Protein AF-A0A8J2HDV6-F1 (afdb_monomer_lite)

Sequence (299 aa):
MADSLVNLDMDACFSAFDRDADGFLSIEEFELICRALFRNDRGKIYGVEDYQLREIFDIFDTKKDGVIDRDEFEVCWNRWIKICTRPRSAFLIVDVQNDFITGSLNIKHCAAQQDGSEVIEPINLYDTVTFKGPLGLKQRLWPRHCVQDSWGAELHKDLKIVDKAIKIYKGTNPEVDSYSVFWDNKKLTTTTLSSQLQDKGATDIYICGLAYDVCVGATAVDALTSGYRTILIDDCSRGVDLVDIEKTKSMVIASNGVIVNSSQVKAMVEGRDRRPELGYKLALEIKQFFKETINDKEK

Structure (mmCIF, N/CA/C/O backbone):
data_AF-A0A8J2HDV6-F1
#
_entry.id   AF-A0A8J2HDV6-F1
#
loop_
_atom_site.group_PDB
_atom_site.id
_atom_site.type_symbol
_atom_site.label_atom_id
_atom_site.label_alt_id
_atom_site.label_comp_id
_atom_site.label_asym_id
_atom_site.label_entity_id
_atom_site.label_seq_id
_atom_site.pdbx_PDB_ins_code
_atom_site.Cartn_x
_atom_site.Cartn_y
_atom_site.Cartn_z
_atom_site.occupancy
_atom_site.B_iso_or_equiv
_atom_site.auth_seq_id
_atom_site.auth_comp_id
_atom_site.auth_asym_id
_atom_site.auth_atom_id
_atom_site.pdbx_PDB_model_num
ATOM 1 N N . MET A 1 1 ? -6.553 -15.086 20.963 1.00 47.28 1 MET A N 1
ATOM 2 C CA . MET A 1 1 ? -6.395 -13.616 21.046 1.00 47.28 1 MET A CA 1
ATOM 3 C C . MET A 1 1 ? -6.070 -13.024 19.685 1.00 47.28 1 MET A C 1
ATOM 5 O O . MET A 1 1 ? -6.959 -12.400 19.141 1.00 47.28 1 MET A O 1
ATOM 9 N N . ALA A 1 2 ? -4.882 -13.225 19.097 1.00 37.53 2 ALA A N 1
ATOM 10 C CA . ALA A 1 2 ? -4.566 -12.623 17.789 1.00 37.53 2 ALA A CA 1
ATOM 11 C C . ALA A 1 2 ? -5.587 -12.983 16.684 1.00 37.53 2 ALA A C 1
ATOM 13 O O . ALA A 1 2 ? -6.010 -12.105 15.938 1.00 37.53 2 ALA A O 1
ATOM 14 N N . ASP A 1 3 ? -6.058 -14.234 16.655 1.00 47.59 3 ASP A N 1
ATOM 15 C CA . ASP A 1 3 ? -7.016 -14.733 15.656 1.00 47.59 3 ASP A CA 1
ATOM 16 C C . ASP A 1 3 ? -8.472 -14.263 15.847 1.00 47.59 3 ASP A C 1
ATOM 18 O O . ASP A 1 3 ? -9.325 -14.604 15.025 1.00 47.59 3 ASP A O 1
ATOM 22 N N . SER A 1 4 ? -8.804 -13.513 16.912 1.00 56.81 4 SER A N 1
ATOM 23 C CA . SER A 1 4 ? -10.198 -13.101 17.150 1.00 56.81 4 SER A CA 1
ATOM 24 C C . SER A 1 4 ? -10.644 -12.033 16.152 1.00 56.81 4 SER A C 1
ATOM 26 O O . SER A 1 4 ? -11.584 -12.267 15.403 1.00 56.81 4 SER A O 1
ATOM 28 N N . LEU A 1 5 ? -9.937 -10.900 16.063 1.00 60.31 5 LEU A N 1
ATOM 29 C CA . LEU A 1 5 ? -10.325 -9.758 15.216 1.00 60.31 5 LEU A CA 1
ATOM 30 C C . LEU A 1 5 ? -10.517 -10.098 13.730 1.00 60.31 5 LEU A C 1
ATOM 32 O O . LEU A 1 5 ? -11.301 -9.442 13.053 1.00 60.31 5 LEU A O 1
ATOM 36 N N . VAL A 1 6 ? -9.829 -11.118 13.211 1.00 60.12 6 VAL A N 1
ATOM 37 C CA . VAL A 1 6 ? -9.982 -11.547 11.810 1.00 60.12 6 VAL A CA 1
ATOM 38 C C . VAL A 1 6 ? -11.328 -12.248 11.572 1.00 60.12 6 VAL A C 1
ATOM 40 O O . VAL A 1 6 ? -11.845 -12.193 10.456 1.00 60.12 6 VAL A O 1
ATOM 43 N N . ASN A 1 7 ? -11.923 -12.847 12.609 1.00 66.38 7 ASN A N 1
ATOM 44 C CA . ASN A 1 7 ? -13.137 -13.669 12.543 1.00 66.38 7 ASN A CA 1
ATOM 45 C C . ASN A 1 7 ? -14.358 -13.059 13.256 1.00 66.38 7 ASN A C 1
ATOM 47 O O . ASN A 1 7 ? -15.467 -13.544 13.054 1.00 66.38 7 ASN A O 1
ATOM 51 N N . LEU A 1 8 ? -14.175 -12.013 14.066 1.00 73.75 8 LEU A N 1
ATOM 52 C CA . LEU A 1 8 ? -15.273 -11.285 14.705 1.00 73.75 8 LEU A CA 1
ATOM 53 C C . LEU A 1 8 ? -16.113 -10.499 13.678 1.00 73.75 8 LEU A C 1
ATOM 55 O O . LEU A 1 8 ? -15.629 -10.072 12.619 1.00 73.75 8 LEU A O 1
ATOM 59 N N . ASP A 1 9 ? -17.385 -10.313 14.022 1.00 86.88 9 ASP A N 1
ATOM 60 C CA . ASP A 1 9 ? -18.264 -9.285 13.465 1.00 86.88 9 ASP A CA 1
ATOM 61 C C . ASP A 1 9 ? -18.136 -7.967 14.261 1.00 86.88 9 ASP A C 1
ATOM 63 O O . ASP A 1 9 ? -17.238 -7.813 15.090 1.00 86.88 9 ASP A O 1
ATOM 67 N N . MET A 1 10 ? -18.991 -6.986 13.955 1.00 92.31 10 MET A N 1
ATOM 68 C CA . MET A 1 10 ? -18.929 -5.654 14.559 1.00 92.31 10 MET A CA 1
ATOM 69 C C . MET A 1 10 ? -19.263 -5.677 16.051 1.00 92.31 10 MET A C 1
ATOM 71 O O . MET A 1 10 ? -18.485 -5.172 16.855 1.00 92.31 10 MET A O 1
ATOM 75 N N . ASP A 1 11 ? -20.395 -6.272 16.423 1.00 90.06 11 ASP A N 1
ATOM 76 C CA . ASP A 1 11 ? -20.903 -6.256 17.795 1.00 90.06 11 ASP A CA 1
ATOM 77 C C . ASP A 1 11 ? -20.049 -7.121 18.719 1.00 90.06 11 ASP A C 1
ATOM 79 O O . ASP A 1 11 ? -19.724 -6.709 19.833 1.00 90.06 11 ASP A O 1
ATOM 83 N N . ALA A 1 12 ? -19.610 -8.284 18.231 1.00 90.12 12 ALA A N 1
ATOM 84 C CA . ALA A 1 12 ? -18.681 -9.146 18.946 1.00 90.12 12 ALA A CA 1
ATOM 85 C C . ALA A 1 12 ? -17.263 -8.546 19.028 1.00 90.12 12 ALA A C 1
ATOM 87 O O . ALA A 1 12 ? -16.490 -8.938 19.902 1.00 90.12 12 ALA A O 1
ATOM 88 N N . CYS A 1 13 ? -16.904 -7.596 18.153 1.00 91.88 13 CYS A N 1
ATOM 89 C CA . CYS A 1 13 ? -15.713 -6.772 18.339 1.00 91.88 13 CYS A CA 1
ATOM 90 C C . CYS A 1 13 ? -15.949 -5.688 19.395 1.00 91.88 13 CYS A C 1
ATOM 92 O O . CYS A 1 13 ? -15.170 -5.619 20.340 1.00 91.88 13 CYS A O 1
ATOM 94 N N . PHE A 1 14 ? -17.010 -4.881 19.272 1.00 93.69 14 PHE A N 1
ATOM 95 C CA . PHE A 1 14 ? -17.331 -3.802 20.213 1.00 93.69 14 PHE A CA 1
ATOM 96 C C . PHE A 1 14 ? -17.347 -4.326 21.653 1.00 93.69 14 PHE A C 1
ATOM 98 O O . PHE A 1 14 ? -16.493 -3.962 22.456 1.00 93.69 14 PHE A O 1
ATOM 105 N N . SER A 1 15 ? -18.209 -5.305 21.942 1.00 92.88 15 SER A N 1
ATOM 106 C CA . SER A 1 15 ? -18.368 -5.903 23.277 1.00 92.88 15 SER A CA 1
ATOM 107 C C . SER A 1 15 ? -17.244 -6.875 23.683 1.00 92.88 15 SER A C 1
ATOM 109 O O . SER A 1 15 ? -17.374 -7.600 24.668 1.00 92.88 15 SER A O 1
ATOM 111 N N . ALA A 1 16 ? -16.132 -6.909 22.940 1.00 92.88 16 ALA A N 1
ATOM 112 C CA . ALA A 1 16 ? -14.873 -7.516 23.376 1.00 92.88 16 ALA A CA 1
ATOM 113 C C . ALA A 1 16 ? -13.806 -6.473 23.763 1.00 92.88 16 ALA A C 1
ATOM 115 O O . ALA A 1 16 ? -12.741 -6.859 24.264 1.00 92.88 16 ALA A O 1
ATOM 116 N N . PHE A 1 17 ? -14.060 -5.183 23.536 1.00 94.38 17 PHE A N 1
ATOM 117 C CA . PHE A 1 17 ? -13.155 -4.080 23.868 1.00 94.38 17 PHE A CA 1
ATOM 118 C C . PHE A 1 17 ? -13.786 -3.013 24.760 1.00 94.38 17 PHE A C 1
ATOM 120 O O . PHE A 1 17 ? -13.038 -2.446 25.539 1.00 94.38 17 PHE A O 1
ATOM 127 N N . ASP A 1 18 ? -15.106 -2.858 24.731 1.00 95.56 18 ASP A N 1
ATOM 128 C CA . ASP A 1 18 ? -15.939 -2.357 25.831 1.00 95.56 18 ASP A CA 1
ATOM 129 C C . ASP A 1 18 ? -15.727 -3.286 27.054 1.00 95.56 18 ASP A C 1
ATOM 131 O O . ASP A 1 18 ? -15.938 -4.506 26.973 1.00 95.56 18 ASP A O 1
ATOM 135 N N . ARG A 1 19 ? -15.135 -2.747 28.131 1.00 94.62 19 ARG A N 1
ATOM 136 C CA . ARG A 1 19 ? -14.581 -3.487 29.284 1.00 94.62 19 ARG A CA 1
ATOM 137 C C . ARG A 1 19 ? -15.392 -3.336 30.554 1.00 94.62 19 ARG A C 1
ATOM 139 O O . ARG A 1 19 ? -15.398 -4.285 31.343 1.00 94.62 19 ARG A O 1
ATOM 146 N N . ASP A 1 20 ? -16.003 -2.179 30.774 1.00 95.19 20 ASP A N 1
ATOM 147 C CA . ASP A 1 20 ? -16.872 -1.927 31.925 1.00 95.19 20 ASP A CA 1
ATOM 148 C C . ASP A 1 20 ? -18.373 -2.045 31.596 1.00 95.19 20 ASP A C 1
ATOM 150 O O . ASP A 1 20 ? -19.182 -2.107 32.527 1.00 95.19 20 ASP A O 1
ATOM 154 N N . ALA A 1 21 ? -18.720 -2.250 30.316 1.00 95.19 21 ALA A N 1
ATOM 155 C CA . ALA A 1 21 ? -20.077 -2.432 29.805 1.00 95.19 21 ALA A CA 1
ATOM 156 C C . ALA A 1 21 ? -20.955 -1.169 29.878 1.00 95.19 21 ALA A C 1
ATOM 158 O O . ALA A 1 21 ? -22.180 -1.290 29.997 1.00 95.19 21 ALA A O 1
ATOM 159 N N . ASP A 1 22 ? -20.362 0.031 29.792 1.00 96.38 22 ASP A N 1
ATOM 160 C CA . ASP A 1 22 ? -21.115 1.293 29.727 1.00 96.38 22 ASP A CA 1
ATOM 161 C C . ASP A 1 22 ? -21.824 1.526 28.371 1.00 96.38 22 ASP A C 1
ATOM 163 O O . ASP A 1 22 ? -22.835 2.233 28.312 1.00 96.38 22 ASP A O 1
ATOM 167 N N . GLY A 1 23 ? -21.369 0.848 27.309 1.00 95.31 23 GLY A N 1
ATOM 168 C CA . GLY A 1 23 ? -21.936 0.901 25.959 1.00 95.31 23 GLY A CA 1
ATOM 169 C C . GLY A 1 23 ? -21.197 1.812 24.972 1.00 95.31 23 GLY A C 1
ATOM 170 O O . GLY A 1 23 ? -21.668 1.955 23.839 1.00 95.31 23 GLY A O 1
ATOM 171 N N . PHE A 1 24 ? -20.058 2.376 25.374 1.00 97.50 24 PHE A N 1
ATOM 172 C CA . PHE A 1 24 ? -19.157 3.224 24.595 1.00 97.50 24 PHE A CA 1
ATOM 173 C C . PHE A 1 24 ? -17.760 2.574 24.486 1.00 97.50 24 PHE A C 1
ATOM 175 O O . PHE A 1 24 ? -17.577 1.393 24.782 1.00 97.50 24 PHE A O 1
ATOM 182 N N . LEU A 1 25 ? -16.774 3.324 23.987 1.00 98.00 25 LEU A N 1
ATOM 183 C CA . LEU A 1 25 ? -15.356 2.967 24.018 1.00 98.00 25 LEU A CA 1
ATOM 184 C C . LEU A 1 25 ? -14.529 4.193 24.420 1.00 98.00 25 LEU A C 1
ATOM 186 O O . LEU A 1 25 ? -14.501 5.199 23.705 1.00 98.00 25 LEU A O 1
ATOM 190 N N . SER A 1 26 ? -13.818 4.085 25.539 1.00 98.19 26 SER A N 1
ATOM 191 C CA . SER A 1 26 ? -12.784 5.032 25.966 1.00 98.19 26 SER A CA 1
ATOM 192 C C . SER A 1 26 ? -11.531 4.958 25.080 1.00 98.19 26 SER A C 1
ATOM 194 O O . SER A 1 26 ? -11.328 4.009 24.312 1.00 98.19 26 SER A O 1
ATOM 196 N N . ILE A 1 27 ? -10.628 5.937 25.206 1.00 97.56 27 ILE A N 1
ATOM 197 C CA . ILE A 1 27 ? -9.338 5.895 24.501 1.00 97.56 27 ILE A CA 1
ATOM 198 C C . ILE A 1 27 ? -8.435 4.760 25.017 1.00 97.56 27 ILE A C 1
ATOM 200 O O . ILE A 1 27 ? -7.701 4.157 24.234 1.00 97.56 27 ILE A O 1
ATOM 204 N N . GLU A 1 28 ? -8.535 4.404 26.298 1.00 97.69 28 GLU A N 1
ATOM 205 C CA . GLU A 1 28 ? -7.857 3.255 26.905 1.00 97.69 28 GLU A CA 1
ATOM 206 C C . GLU A 1 28 ? -8.327 1.919 26.297 1.00 97.69 28 GLU A C 1
ATOM 208 O O . GLU A 1 28 ? -7.527 1.012 26.064 1.00 97.69 28 GLU A O 1
ATOM 213 N N . GLU A 1 29 ? -9.612 1.787 25.973 1.00 97.94 29 GLU A N 1
ATOM 214 C CA . GLU A 1 29 ? -10.166 0.604 25.301 1.00 97.94 29 GLU A CA 1
ATOM 215 C C . GLU A 1 29 ? -9.854 0.595 23.802 1.00 97.94 29 GLU A C 1
ATOM 217 O O . GLU A 1 29 ? -9.534 -0.451 23.223 1.00 97.94 29 GLU A O 1
ATOM 222 N N . PHE A 1 30 ? -9.834 1.771 23.176 1.00 97.56 30 PHE A N 1
ATOM 223 C CA . PHE A 1 30 ? -9.358 1.936 21.808 1.00 97.56 30 PHE A CA 1
ATOM 224 C C . PHE A 1 30 ? -7.859 1.602 21.662 1.00 97.56 30 PHE A C 1
ATOM 226 O O . PHE A 1 30 ? -7.446 1.018 20.654 1.00 97.56 30 PHE A O 1
ATOM 233 N N . GLU A 1 31 ? -7.040 1.852 22.691 1.00 97.50 31 GLU A N 1
ATOM 234 C CA . GLU A 1 31 ? -5.660 1.355 22.778 1.00 97.50 31 GLU A CA 1
ATOM 235 C C . GLU A 1 31 ? -5.621 -0.182 22.741 1.00 97.50 31 GLU A C 1
ATOM 237 O O . GLU A 1 31 ? -4.797 -0.765 22.030 1.00 97.50 31 GLU A O 1
ATOM 242 N N . LEU A 1 32 ? -6.535 -0.867 23.442 1.00 96.62 32 LEU A N 1
ATOM 243 C CA . LEU A 1 32 ? -6.628 -2.331 23.404 1.00 96.62 32 LEU A CA 1
ATOM 244 C C . LEU A 1 32 ? -6.998 -2.845 22.002 1.00 96.62 32 LEU A C 1
ATOM 246 O O . LEU A 1 32 ? -6.423 -3.850 21.567 1.00 96.62 32 LEU A O 1
ATOM 250 N N . ILE A 1 33 ? -7.878 -2.148 21.270 1.00 95.81 33 ILE A N 1
ATOM 251 C CA . ILE A 1 33 ? -8.180 -2.438 19.854 1.00 95.81 33 ILE A CA 1
ATOM 252 C C . ILE A 1 33 ? -6.916 -2.267 19.007 1.00 95.81 33 ILE A C 1
ATOM 254 O O . ILE A 1 33 ? -6.530 -3.186 18.279 1.00 95.81 33 ILE A O 1
ATOM 258 N N . CYS A 1 34 ? -6.213 -1.140 19.145 1.00 96.81 34 CYS A N 1
ATOM 259 C CA . CYS A 1 34 ? -4.970 -0.870 18.421 1.00 96.81 34 CYS A CA 1
ATOM 260 C C . CYS A 1 34 ? -3.894 -1.927 18.722 1.00 96.81 34 CYS A C 1
ATOM 262 O O . CYS A 1 34 ? -3.255 -2.443 17.808 1.00 96.81 34 CYS A O 1
ATOM 264 N N . ARG A 1 35 ? -3.751 -2.356 19.980 1.00 95.38 35 ARG A N 1
ATOM 265 C CA . ARG A 1 35 ? -2.825 -3.423 20.405 1.00 95.38 35 ARG A CA 1
ATOM 266 C C . ARG A 1 35 ? -3.292 -4.829 20.032 1.00 95.38 35 ARG A C 1
ATOM 268 O O . ARG A 1 35 ? -2.507 -5.776 20.122 1.00 95.38 35 ARG A O 1
ATOM 275 N N . ALA A 1 36 ? -4.544 -5.027 19.632 1.00 94.06 36 ALA A N 1
ATOM 276 C CA . ALA A 1 36 ? -5.032 -6.273 19.040 1.00 94.06 36 ALA A CA 1
ATOM 277 C C . ALA A 1 36 ? -4.878 -6.278 17.504 1.00 94.06 36 ALA A C 1
ATOM 279 O O . ALA A 1 36 ? -4.602 -7.331 16.913 1.00 94.06 36 ALA A O 1
ATOM 280 N N . LEU A 1 37 ? -4.984 -5.102 16.877 1.00 94.44 37 LEU A N 1
ATOM 281 C CA . LEU A 1 37 ? -4.698 -4.856 15.466 1.00 94.44 37 LEU A CA 1
ATOM 282 C C . LEU A 1 37 ? -3.204 -4.963 15.153 1.00 94.44 37 LEU A C 1
ATOM 284 O O . LEU A 1 37 ? -2.802 -5.846 14.401 1.00 94.44 37 LEU A O 1
ATOM 288 N N . PHE A 1 38 ? -2.375 -4.094 15.722 1.00 96.81 38 PHE A N 1
ATOM 289 C CA . PHE A 1 38 ? -0.995 -3.914 15.285 1.00 96.81 38 PHE A CA 1
ATOM 290 C C . PHE A 1 38 ? -0.067 -4.937 15.938 1.00 96.81 38 PHE A C 1
ATOM 292 O O . PHE A 1 38 ? 0.456 -4.758 17.041 1.00 96.81 38 PHE A O 1
ATOM 299 N N . ARG A 1 39 ? 0.099 -6.067 15.246 1.00 94.88 39 ARG A N 1
ATOM 300 C CA . ARG A 1 39 ? 0.933 -7.199 15.660 1.00 94.88 39 ARG A CA 1
ATOM 301 C C . ARG A 1 39 ? 1.663 -7.806 14.478 1.00 94.88 39 ARG A C 1
ATOM 303 O O . ARG A 1 39 ? 1.135 -7.799 13.370 1.00 94.88 39 ARG A O 1
ATOM 310 N N . ASN A 1 40 ? 2.828 -8.389 14.740 1.00 93.62 40 ASN A N 1
ATOM 311 C CA . ASN A 1 40 ? 3.546 -9.194 13.759 1.00 93.62 40 ASN A CA 1
ATOM 312 C C . ASN A 1 40 ? 3.013 -10.638 13.681 1.00 93.62 40 ASN A C 1
ATOM 314 O O . ASN A 1 40 ? 2.231 -11.088 14.523 1.00 93.62 40 ASN A O 1
ATOM 318 N N . ASP A 1 41 ? 3.556 -11.394 12.726 1.00 90.38 41 ASP A N 1
ATOM 319 C CA . ASP A 1 41 ? 3.290 -12.814 12.456 1.00 90.38 41 ASP A CA 1
ATOM 320 C C . ASP A 1 41 ? 3.456 -13.770 13.658 1.00 90.38 41 ASP A C 1
ATOM 322 O O . ASP A 1 41 ? 2.940 -14.887 13.628 1.00 90.38 41 ASP A O 1
ATOM 326 N N . ARG A 1 42 ? 4.164 -13.336 14.710 1.00 92.62 42 ARG A N 1
ATOM 327 C CA . ARG A 1 42 ? 4.443 -14.073 15.958 1.00 92.62 42 ARG A CA 1
ATOM 328 C C . ARG A 1 42 ? 3.656 -13.525 17.155 1.00 92.62 42 ARG A C 1
ATOM 330 O O . ARG A 1 42 ? 3.944 -13.874 18.297 1.00 92.62 42 ARG A O 1
ATOM 337 N N . GLY A 1 43 ? 2.689 -12.638 16.917 1.00 90.69 43 GLY A N 1
ATOM 338 C CA . GLY A 1 43 ? 1.825 -12.044 17.938 1.00 90.69 43 GLY A CA 1
ATOM 339 C C . GLY A 1 43 ? 2.462 -10.934 18.783 1.00 90.69 43 GLY A C 1
ATOM 340 O O . GLY A 1 43 ? 1.781 -10.419 19.681 1.00 90.69 43 GLY A O 1
ATOM 341 N N . LYS A 1 44 ? 3.717 -10.535 18.503 1.00 95.19 44 LYS A N 1
ATOM 342 C CA . LYS A 1 44 ? 4.373 -9.379 19.137 1.00 95.19 44 LYS A CA 1
ATOM 343 C C . LYS A 1 44 ? 3.606 -8.117 18.751 1.00 95.19 44 LYS A C 1
ATOM 345 O O . LYS A 1 44 ? 3.385 -7.873 17.570 1.00 95.19 44 LYS A O 1
ATOM 350 N N . ILE A 1 45 ? 3.239 -7.323 19.750 1.00 96.06 45 ILE A N 1
ATOM 351 C CA . ILE A 1 45 ? 2.575 -6.027 19.579 1.00 96.06 45 ILE A CA 1
ATOM 352 C C . ILE A 1 45 ? 3.574 -5.008 19.008 1.00 96.06 45 ILE A C 1
ATOM 354 O O . ILE A 1 45 ? 4.725 -4.952 19.455 1.00 96.06 45 ILE A O 1
ATOM 358 N N . TYR A 1 46 ? 3.133 -4.220 18.029 1.00 96.19 46 TYR A N 1
ATOM 359 C CA . TYR A 1 46 ? 3.815 -2.999 17.602 1.00 96.19 46 TYR A CA 1
ATOM 360 C C . TYR A 1 46 ? 3.376 -1.827 18.485 1.00 96.19 46 TYR A C 1
ATOM 362 O O . TYR A 1 46 ? 2.214 -1.753 18.881 1.00 96.19 46 TYR A O 1
ATOM 370 N N . GLY A 1 47 ? 4.303 -0.920 18.795 1.00 92.62 47 GLY A N 1
ATOM 371 C CA . GLY A 1 47 ? 3.943 0.354 19.411 1.00 92.62 47 GLY A CA 1
ATOM 372 C C . GLY A 1 47 ? 3.122 1.207 18.443 1.00 92.62 47 GLY A C 1
ATOM 373 O O . GLY A 1 47 ? 3.319 1.132 17.232 1.00 92.62 47 GLY A O 1
ATOM 374 N N . VAL A 1 48 ? 2.217 2.004 18.997 1.00 95.06 48 VAL A N 1
ATOM 375 C CA . VAL A 1 48 ? 1.589 3.152 18.338 1.00 95.06 48 VAL A CA 1
ATOM 376 C C . VAL A 1 48 ? 1.978 4.345 19.198 1.00 95.06 48 VAL A C 1
ATOM 378 O O . VAL A 1 48 ? 1.880 4.248 20.419 1.00 95.06 48 VAL A O 1
ATOM 381 N N . GLU A 1 49 ? 2.452 5.431 18.596 1.00 95.50 49 GLU A N 1
ATOM 382 C CA . GLU A 1 49 ? 2.822 6.623 19.364 1.00 95.50 49 GLU A CA 1
ATOM 383 C C . GLU A 1 49 ? 1.559 7.308 19.914 1.00 95.50 49 GLU A C 1
ATOM 385 O O . GLU A 1 49 ? 0.551 7.392 19.210 1.00 95.50 49 GLU A O 1
ATOM 390 N N . ASP A 1 50 ? 1.604 7.847 21.138 1.00 96.50 50 ASP A N 1
ATOM 391 C CA . ASP A 1 50 ? 0.444 8.451 21.821 1.00 96.50 50 ASP A CA 1
ATOM 392 C C . ASP A 1 50 ? -0.317 9.474 20.960 1.00 96.50 50 ASP A C 1
ATOM 394 O O . ASP A 1 50 ? -1.545 9.556 21.020 1.00 96.50 50 ASP A O 1
ATOM 398 N N . TYR A 1 51 ? 0.402 10.254 20.143 1.00 96.81 51 TYR A N 1
ATOM 399 C CA . TYR A 1 51 ? -0.205 11.239 19.245 1.00 96.81 51 TYR A CA 1
ATOM 400 C C . TYR A 1 51 ? -0.958 10.583 18.078 1.00 96.81 51 TYR A C 1
ATOM 402 O O . TYR A 1 51 ? -2.008 11.081 17.688 1.00 96.81 51 TYR A O 1
ATOM 410 N N . GLN A 1 52 ? -0.466 9.453 17.555 1.00 97.12 52 GLN A N 1
ATOM 411 C CA . GLN A 1 52 ? -1.145 8.685 16.510 1.00 97.12 52 GLN A CA 1
ATOM 412 C C . GLN A 1 52 ? -2.392 8.017 17.081 1.00 97.12 52 GLN A C 1
ATOM 414 O O . GLN A 1 52 ? -3.447 8.085 16.464 1.00 97.12 52 GLN A O 1
ATOM 419 N N . LEU A 1 53 ? -2.294 7.412 18.271 1.00 97.94 53 LEU A N 1
ATOM 420 C CA . LEU A 1 53 ? -3.436 6.802 18.955 1.00 97.94 53 LEU A CA 1
ATOM 421 C C . LEU A 1 53 ? -4.558 7.827 19.173 1.00 97.94 53 LEU A C 1
ATOM 423 O O . LEU A 1 53 ? -5.703 7.561 18.809 1.00 97.94 53 L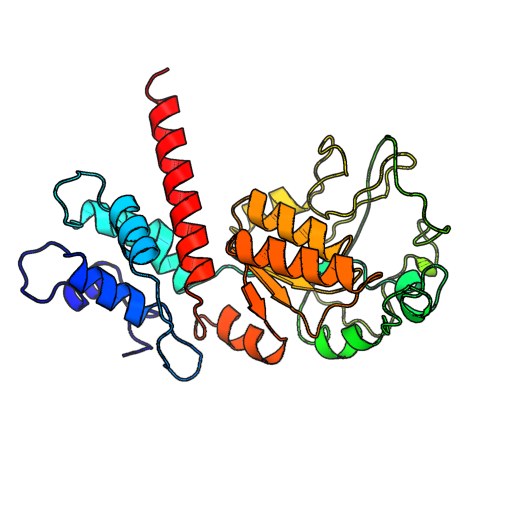EU A O 1
ATOM 427 N N . ARG A 1 54 ? -4.212 9.008 19.706 1.00 98.12 54 ARG A N 1
ATOM 428 C CA . ARG A 1 54 ? -5.149 10.125 19.904 1.00 98.12 54 ARG A CA 1
ATOM 429 C C . ARG A 1 54 ? -5.717 10.631 18.587 1.00 98.12 54 ARG A C 1
ATOM 431 O O . ARG A 1 54 ? -6.928 10.718 18.465 1.00 98.12 54 ARG A O 1
ATOM 438 N N . GLU A 1 55 ? -4.887 10.878 17.573 1.00 98.12 55 GLU A N 1
ATOM 439 C CA . GLU A 1 55 ? -5.387 11.356 16.281 1.00 98.12 55 GLU A CA 1
ATOM 440 C C . GLU A 1 55 ? -6.295 10.330 15.581 1.00 98.12 55 GLU A C 1
ATOM 442 O O . GLU A 1 55 ? -7.269 10.739 14.958 1.00 98.12 55 GLU A O 1
ATOM 447 N N . ILE A 1 56 ? -6.034 9.022 15.701 1.00 98.19 56 ILE A N 1
ATOM 448 C CA . ILE A 1 56 ? -6.924 7.970 15.181 1.00 98.19 56 ILE A CA 1
ATOM 449 C C . ILE A 1 56 ? -8.250 7.957 15.954 1.00 98.19 56 ILE A C 1
ATOM 451 O O . ILE A 1 56 ? -9.306 7.900 15.327 1.00 98.19 56 ILE A O 1
ATOM 455 N N . PHE A 1 57 ? -8.212 8.036 17.286 1.00 98.56 57 PHE A N 1
ATOM 456 C CA . PHE A 1 57 ? -9.411 8.127 18.122 1.00 98.56 57 PHE A CA 1
ATOM 457 C C . PHE A 1 57 ? -10.255 9.359 17.746 1.00 98.56 57 PHE A C 1
ATOM 459 O O . PHE A 1 57 ? -11.428 9.225 17.404 1.00 98.56 57 PHE A O 1
ATOM 466 N N . ASP A 1 58 ? -9.617 10.529 17.641 1.00 98.06 58 ASP A N 1
ATOM 467 C CA . ASP A 1 58 ? -10.212 11.812 17.244 1.00 98.06 58 ASP A CA 1
ATOM 468 C C . ASP A 1 58 ? -10.790 11.837 15.811 1.00 98.06 58 ASP A C 1
ATOM 470 O O . ASP A 1 58 ? -11.407 12.834 15.422 1.00 98.06 58 ASP A O 1
ATOM 474 N N . ILE A 1 59 ? -10.557 10.805 14.994 1.00 97.81 59 ILE A N 1
ATOM 475 C CA . ILE A 1 59 ? -11.153 10.655 13.654 1.00 97.81 59 ILE A CA 1
ATOM 476 C C . ILE A 1 59 ? -12.481 9.889 13.715 1.00 97.81 59 ILE A C 1
ATOM 478 O O . ILE A 1 59 ? -13.301 10.051 12.810 1.00 97.81 59 ILE A O 1
ATOM 482 N N . PHE A 1 60 ? -12.707 9.089 14.761 1.00 97.81 60 PHE A N 1
ATOM 483 C CA . PHE A 1 60 ? -13.920 8.285 14.935 1.00 97.81 60 PHE A CA 1
ATOM 484 C C . PHE A 1 60 ? -14.838 8.803 16.042 1.00 97.81 60 PHE A C 1
ATOM 486 O O . PHE A 1 60 ? -16.044 8.720 15.858 1.00 97.81 60 PHE A O 1
ATOM 493 N N . ASP A 1 61 ? -14.307 9.433 17.093 1.00 97.56 61 ASP A N 1
ATOM 494 C CA . ASP A 1 61 ? -15.068 10.400 17.892 1.00 97.56 61 ASP A CA 1
ATOM 495 C C . ASP A 1 61 ? -15.435 11.576 16.967 1.00 97.56 61 ASP A C 1
ATOM 497 O O . ASP A 1 61 ? -14.611 12.445 16.670 1.00 97.56 61 ASP A O 1
ATOM 501 N N . THR A 1 62 ? -16.655 11.575 16.437 1.00 94.56 62 THR A N 1
ATOM 502 C CA . THR A 1 62 ? -17.194 12.637 15.576 1.00 94.56 62 THR A CA 1
ATOM 503 C C . THR A 1 62 ? -18.033 13.640 16.363 1.00 94.56 62 THR A C 1
ATOM 505 O O . THR A 1 62 ? -18.138 14.798 15.949 1.00 94.56 62 THR A O 1
ATOM 508 N N . LYS A 1 63 ? -18.601 13.212 17.497 1.00 95.31 63 LYS A N 1
ATOM 509 C CA . LYS A 1 63 ? -19.472 13.997 18.388 1.00 95.31 63 LYS A CA 1
ATOM 510 C C . LYS A 1 63 ? -18.705 14.970 19.289 1.00 95.31 63 LYS A C 1
ATOM 512 O O . LYS A 1 63 ? -19.261 16.001 19.668 1.00 95.31 63 LYS A O 1
ATOM 517 N N . LYS A 1 64 ? -17.423 14.702 19.545 1.00 95.75 64 LYS A N 1
ATOM 518 C CA . LYS A 1 64 ? -16.502 15.466 20.404 1.00 95.75 64 LYS A CA 1
ATOM 519 C C . LYS A 1 64 ? -16.902 15.498 21.874 1.00 95.75 64 LYS A C 1
ATOM 521 O O . LYS A 1 64 ? -16.699 16.500 22.560 1.00 95.75 64 LYS A O 1
ATOM 526 N N . ASP A 1 65 ? -17.417 14.369 22.354 1.00 97.38 65 ASP A N 1
ATOM 527 C CA . ASP A 1 65 ? -17.664 14.092 23.773 1.00 97.38 65 ASP A CA 1
ATOM 528 C C . ASP A 1 65 ? -16.543 13.266 24.441 1.00 97.38 65 ASP A C 1
ATOM 530 O O . ASP A 1 65 ? -16.461 13.241 25.671 1.00 97.38 65 ASP A O 1
ATOM 534 N N . GLY A 1 66 ? -15.614 12.702 23.659 1.00 97.19 66 GLY A N 1
ATOM 535 C CA . GLY A 1 66 ? -14.417 12.014 24.156 1.00 97.19 66 GLY A CA 1
ATOM 536 C C . GLY A 1 66 ? -14.567 10.501 24.330 1.00 97.19 66 GLY A C 1
ATOM 537 O O . GLY A 1 66 ? -13.681 9.877 24.919 1.00 97.19 66 GLY A O 1
ATOM 538 N N . VAL A 1 67 ? -15.644 9.915 23.806 1.00 98.12 67 VAL A N 1
ATOM 539 C CA . VAL A 1 67 ? -15.836 8.465 23.652 1.00 98.12 67 VAL A CA 1
ATOM 540 C C . VAL A 1 67 ? -16.091 8.118 22.178 1.00 98.12 67 VAL A C 1
ATOM 542 O O . VAL A 1 67 ? -16.212 9.001 21.336 1.00 98.12 67 VAL A O 1
ATOM 545 N N . ILE A 1 68 ? -16.134 6.827 21.845 1.00 98.25 68 ILE A N 1
ATOM 546 C CA . ILE A 1 68 ? -16.641 6.332 20.555 1.00 98.25 68 ILE A CA 1
ATOM 547 C C . ILE A 1 68 ? -17.881 5.482 20.836 1.00 98.25 68 ILE A C 1
ATOM 549 O O . ILE A 1 68 ? -17.779 4.451 21.504 1.00 98.25 68 ILE A O 1
ATOM 553 N N . ASP A 1 69 ? -19.047 5.887 20.329 1.00 97.31 69 ASP A N 1
ATOM 554 C CA . ASP A 1 69 ? -20.279 5.098 20.478 1.00 97.31 69 ASP A CA 1
ATOM 555 C C . ASP A 1 69 ? -20.478 4.052 19.365 1.00 97.31 69 ASP A C 1
ATOM 557 O O . ASP A 1 69 ? -19.588 3.806 18.549 1.00 97.31 69 ASP A O 1
ATOM 561 N N . ARG A 1 70 ? -21.629 3.366 19.334 1.00 96.06 70 ARG A N 1
ATOM 562 C CA . ARG A 1 70 ? -21.876 2.293 18.352 1.00 96.06 70 ARG A CA 1
ATOM 563 C C . ARG A 1 70 ? -22.049 2.775 16.911 1.00 96.06 70 ARG A C 1
ATOM 565 O O . ARG A 1 70 ? -21.640 2.042 16.010 1.00 96.06 70 ARG A O 1
ATOM 572 N N . ASP A 1 71 ? -22.591 3.969 16.678 1.00 96.06 71 ASP A N 1
ATOM 573 C CA . ASP A 1 71 ? -22.728 4.518 15.319 1.00 96.06 71 ASP A CA 1
ATOM 574 C C . ASP A 1 71 ? -21.340 4.892 14.774 1.00 96.06 71 ASP A C 1
ATOM 576 O O . ASP A 1 71 ? -20.971 4.591 13.636 1.00 96.06 71 ASP A O 1
ATOM 580 N N . GLU A 1 72 ? -20.529 5.510 15.629 1.00 97.25 72 GLU A N 1
ATOM 581 C CA . GLU A 1 72 ? -19.150 5.894 15.336 1.00 97.25 72 GLU A CA 1
ATOM 582 C C . GLU A 1 72 ? -18.233 4.677 15.190 1.00 97.25 72 GLU A C 1
ATOM 584 O O . GLU A 1 72 ? -17.400 4.608 14.275 1.00 97.25 72 GLU A O 1
ATOM 589 N N . PHE A 1 73 ? -18.442 3.654 16.021 1.00 97.56 73 PHE A N 1
ATOM 590 C CA . PHE A 1 73 ? -17.760 2.381 15.879 1.00 97.56 73 PHE A CA 1
ATOM 591 C C . PHE A 1 73 ? -18.170 1.638 14.609 1.00 97.56 73 PHE A C 1
ATOM 593 O O . PHE A 1 73 ? -17.304 1.007 14.009 1.00 97.56 73 PHE A O 1
ATOM 600 N N . GLU A 1 74 ? -19.416 1.730 14.124 1.00 96.25 74 GLU A N 1
ATOM 601 C CA . GLU A 1 74 ? -19.759 1.164 12.813 1.00 96.25 74 GLU A CA 1
ATOM 602 C C . GLU A 1 74 ? -18.900 1.799 11.705 1.00 96.25 74 GLU A C 1
ATOM 604 O O . GLU A 1 74 ? -18.368 1.098 10.832 1.00 96.25 74 GLU A O 1
ATOM 609 N N . VAL A 1 75 ? -18.705 3.118 11.753 1.00 95.75 75 VAL A N 1
ATOM 610 C CA . VAL A 1 75 ? -17.863 3.843 10.794 1.00 95.75 75 VAL A CA 1
ATOM 611 C C . VAL A 1 75 ? -16.392 3.425 10.924 1.00 95.75 75 VAL A C 1
ATOM 613 O O . VAL A 1 75 ? -15.757 3.116 9.909 1.00 95.75 75 VAL A O 1
ATOM 616 N N . CYS A 1 76 ? -15.865 3.332 12.148 1.00 97.06 76 CYS A N 1
ATOM 617 C CA . CYS A 1 76 ? -14.515 2.838 12.442 1.00 97.06 76 CYS A CA 1
ATOM 618 C C . CYS A 1 76 ? -14.307 1.391 11.957 1.00 97.06 76 CYS A C 1
ATOM 620 O O . CYS A 1 76 ? -13.352 1.076 11.239 1.00 97.06 76 CYS A O 1
ATOM 622 N N . TRP A 1 77 ? -15.247 0.503 12.266 1.00 95.62 77 TRP A N 1
ATOM 623 C CA . TRP A 1 77 ? -15.234 -0.901 11.878 1.00 95.62 77 TRP A CA 1
ATOM 624 C C . TRP A 1 77 ? -15.232 -1.074 10.359 1.00 95.62 77 TRP A C 1
ATOM 626 O O . TRP A 1 77 ? -14.397 -1.803 9.813 1.00 95.62 77 TRP A O 1
ATOM 636 N N . ASN A 1 78 ? -16.138 -0.379 9.665 1.00 93.88 78 ASN A N 1
ATOM 637 C CA . ASN A 1 78 ? -16.321 -0.499 8.221 1.00 93.88 78 ASN A CA 1
ATOM 638 C C . ASN A 1 78 ? -15.225 0.182 7.397 1.00 93.88 78 ASN A C 1
ATOM 640 O O . ASN A 1 78 ? -14.849 -0.363 6.358 1.00 93.88 78 ASN A O 1
ATOM 644 N N . ARG A 1 79 ? -14.696 1.331 7.837 1.00 94.56 79 ARG A N 1
ATOM 645 C CA . ARG A 1 79 ? -13.678 2.082 7.079 1.00 94.56 79 ARG A CA 1
ATOM 646 C C . ARG A 1 79 ? -12.242 1.757 7.478 1.00 94.56 79 ARG A C 1
ATOM 648 O O . ARG A 1 79 ? -11.362 1.868 6.633 1.00 94.56 79 ARG A O 1
ATOM 655 N N . TRP A 1 80 ? -11.992 1.343 8.719 1.00 96.81 80 TRP A N 1
ATOM 656 C CA . TRP A 1 80 ? -10.637 1.212 9.260 1.00 96.81 80 TRP A CA 1
ATOM 657 C C . TRP A 1 80 ? -10.310 -0.215 9.711 1.00 96.81 80 TRP A C 1
ATOM 659 O O . TRP A 1 80 ? -9.451 -0.863 9.109 1.00 96.81 80 TRP A O 1
ATOM 669 N N . ILE A 1 81 ? -11.029 -0.763 10.698 1.00 95.19 81 ILE A N 1
ATOM 670 C CA . ILE A 1 81 ? -10.695 -2.065 11.316 1.00 95.19 81 ILE A CA 1
ATOM 671 C C . ILE A 1 81 ? -10.779 -3.212 10.293 1.00 95.19 81 ILE A C 1
ATOM 673 O O . ILE A 1 81 ? -9.862 -4.037 10.211 1.00 95.19 81 ILE A O 1
ATOM 677 N N . LYS A 1 82 ? -11.822 -3.243 9.448 1.00 92.25 82 LYS A N 1
ATOM 678 C CA . LYS A 1 82 ? -11.958 -4.227 8.356 1.00 92.25 82 LYS A CA 1
ATOM 679 C C . LYS A 1 82 ? -10.810 -4.159 7.346 1.00 92.25 82 LYS A C 1
ATOM 681 O O . LYS A 1 82 ? -10.321 -5.204 6.932 1.00 92.25 82 LYS A O 1
ATOM 686 N N . ILE A 1 83 ? -10.332 -2.970 6.980 1.00 92.19 83 ILE A N 1
ATOM 687 C CA . ILE A 1 83 ? -9.226 -2.825 6.018 1.00 92.19 83 ILE A CA 1
ATOM 688 C C . ILE A 1 83 ? -7.880 -3.174 6.682 1.00 92.19 83 ILE A C 1
ATOM 690 O O . ILE A 1 83 ? -7.016 -3.794 6.065 1.00 92.19 83 ILE A O 1
ATOM 694 N N . CYS A 1 84 ? -7.696 -2.860 7.967 1.00 91.94 84 CYS A N 1
ATOM 695 C CA . CYS A 1 84 ? -6.542 -3.284 8.773 1.00 91.94 84 CYS A CA 1
ATOM 696 C C . CYS A 1 84 ? -6.492 -4.796 9.065 1.00 91.94 84 CYS A C 1
ATOM 698 O O . CYS A 1 84 ? -5.423 -5.299 9.397 1.00 91.94 84 CYS A O 1
ATOM 700 N N . THR A 1 85 ? -7.600 -5.530 8.931 1.00 89.50 85 THR A N 1
ATOM 701 C CA . THR A 1 85 ? -7.657 -6.995 9.135 1.00 89.50 85 THR A CA 1
ATOM 702 C C . THR A 1 85 ? -7.778 -7.803 7.843 1.00 89.50 85 THR A C 1
ATOM 704 O O . THR A 1 85 ? -7.373 -8.962 7.825 1.00 89.50 85 THR A O 1
ATOM 707 N N . ARG A 1 86 ? -8.337 -7.225 6.774 1.00 87.06 86 ARG A N 1
ATOM 708 C CA . ARG A 1 86 ? -8.648 -7.904 5.504 1.00 87.06 86 ARG A CA 1
ATOM 709 C C . ARG A 1 86 ? -8.217 -7.024 4.307 1.00 87.06 86 ARG A C 1
ATOM 711 O O . ARG A 1 86 ? -9.082 -6.519 3.588 1.00 87.06 86 ARG A O 1
ATOM 718 N N . PRO A 1 87 ? -6.901 -6.788 4.114 1.00 87.94 87 PRO A N 1
ATOM 719 C CA . PRO A 1 87 ? -6.378 -5.949 3.033 1.00 87.94 87 PRO A CA 1
ATOM 720 C C . PRO A 1 87 ? -6.757 -6.474 1.640 1.00 87.94 87 PRO A C 1
ATOM 722 O O . PRO A 1 87 ? -6.805 -7.681 1.404 1.00 87.94 87 PRO A O 1
ATOM 725 N N . ARG A 1 88 ? -6.954 -5.562 0.682 1.00 87.94 88 ARG A N 1
ATOM 726 C CA . ARG A 1 88 ? -7.015 -5.867 -0.754 1.00 87.94 88 ARG A CA 1
ATOM 727 C C . ARG A 1 88 ? -5.733 -5.382 -1.417 1.00 87.94 88 ARG A C 1
ATOM 729 O O . ARG A 1 88 ? -5.619 -4.224 -1.812 1.00 87.94 88 ARG A O 1
ATOM 736 N N . SER A 1 89 ? -4.754 -6.273 -1.495 1.00 87.81 89 SER A N 1
ATOM 737 C CA . SER A 1 89 ? -3.421 -5.950 -2.001 1.00 87.81 89 SER A CA 1
ATOM 738 C C . SER A 1 89 ? -3.331 -6.010 -3.527 1.00 87.81 89 SER A C 1
ATOM 740 O O . SER A 1 89 ? -3.837 -6.943 -4.150 1.00 87.81 89 SER A O 1
ATOM 742 N N . ALA A 1 90 ? -2.619 -5.052 -4.116 1.00 85.88 90 ALA A N 1
ATOM 743 C CA . ALA A 1 90 ? -2.053 -5.144 -5.456 1.00 85.88 90 ALA A CA 1
ATOM 744 C C . ALA A 1 90 ? -0.518 -5.116 -5.368 1.00 85.88 90 ALA A C 1
ATOM 746 O O . ALA A 1 90 ? 0.053 -4.504 -4.464 1.00 85.88 90 ALA A O 1
ATOM 747 N N . PHE A 1 91 ? 0.141 -5.786 -6.311 1.00 87.44 91 PHE A N 1
ATOM 748 C CA . PHE A 1 91 ? 1.596 -5.871 -6.407 1.00 87.44 91 PHE A CA 1
ATOM 749 C C . PHE A 1 91 ? 2.052 -5.206 -7.709 1.00 87.44 91 PHE A C 1
ATOM 751 O O . PHE A 1 91 ? 1.449 -5.441 -8.755 1.00 87.44 91 PHE A O 1
ATOM 758 N N . LEU A 1 92 ? 3.064 -4.340 -7.629 1.00 81.06 92 LEU A N 1
ATOM 759 C CA . LEU A 1 92 ? 3.605 -3.560 -8.739 1.00 81.06 92 LEU A CA 1
ATOM 760 C C . LEU A 1 92 ? 5.100 -3.855 -8.901 1.00 81.06 92 LEU A C 1
ATOM 762 O O . LEU A 1 92 ? 5.928 -3.414 -8.102 1.00 81.06 92 LEU A O 1
ATOM 766 N N . ILE A 1 93 ? 5.429 -4.571 -9.974 1.00 79.69 93 ILE A N 1
ATOM 767 C CA . ILE A 1 93 ? 6.800 -4.827 -10.420 1.00 79.69 93 ILE A CA 1
ATOM 768 C C . ILE A 1 93 ? 7.171 -3.743 -11.439 1.00 79.69 93 ILE A C 1
ATOM 770 O O . ILE A 1 93 ? 6.615 -3.712 -12.538 1.00 79.69 93 ILE A O 1
ATOM 774 N N . VAL A 1 94 ? 8.084 -2.839 -11.080 1.00 78.81 94 VAL A N 1
ATOM 775 C CA . VAL A 1 94 ? 8.462 -1.685 -11.914 1.00 78.81 94 VAL A CA 1
ATOM 776 C C . VAL A 1 94 ? 9.722 -1.992 -12.732 1.00 78.81 94 VAL A C 1
ATOM 778 O O . VAL A 1 94 ? 10.718 -2.464 -12.191 1.00 78.81 94 VAL A O 1
ATOM 781 N N . ASP A 1 95 ? 9.654 -1.736 -14.041 1.00 81.12 95 ASP A N 1
ATOM 782 C CA . ASP A 1 95 ? 10.755 -1.694 -15.020 1.00 81.12 95 ASP A CA 1
ATOM 783 C C . ASP A 1 95 ? 11.819 -2.820 -14.949 1.00 81.12 95 ASP A C 1
ATOM 785 O O . ASP A 1 95 ? 12.995 -2.602 -15.234 1.00 81.12 95 ASP A O 1
ATOM 789 N N . VAL A 1 96 ? 11.429 -4.065 -14.638 1.00 79.88 96 VAL A N 1
ATOM 790 C CA . VAL A 1 96 ? 12.322 -5.249 -14.690 1.00 79.88 96 VAL A CA 1
ATOM 791 C C . VAL A 1 96 ? 12.517 -5.713 -16.151 1.00 79.88 96 VAL A C 1
ATOM 793 O O . VAL A 1 96 ? 12.100 -6.796 -16.570 1.00 79.88 96 VAL A O 1
ATOM 796 N N . GLN A 1 97 ? 13.110 -4.829 -16.955 1.00 79.62 97 GLN A N 1
ATOM 797 C CA . GLN A 1 97 ? 13.332 -4.959 -18.400 1.00 79.62 97 GLN A CA 1
ATOM 798 C C . GLN A 1 97 ? 14.812 -5.208 -18.719 1.00 79.62 97 GLN A C 1
ATOM 800 O O . GLN A 1 97 ? 15.698 -4.834 -17.946 1.00 79.62 97 GLN A O 1
ATOM 805 N N . ASN A 1 98 ? 15.095 -5.817 -19.874 1.00 76.06 98 ASN A N 1
ATOM 806 C CA . ASN A 1 98 ? 16.455 -6.220 -20.257 1.00 76.06 98 ASN A CA 1
ATOM 807 C C . ASN A 1 98 ? 17.474 -5.062 -20.219 1.00 76.06 98 ASN A C 1
ATOM 809 O O . ASN A 1 98 ? 18.606 -5.269 -19.768 1.00 76.06 98 ASN A O 1
ATOM 813 N N . ASP A 1 99 ? 17.089 -3.844 -20.624 1.00 79.81 99 ASP A N 1
ATOM 814 C CA . ASP A 1 99 ? 18.009 -2.697 -20.661 1.00 79.81 99 ASP A CA 1
ATOM 815 C C . ASP A 1 99 ? 18.562 -2.275 -19.292 1.00 79.81 99 ASP A C 1
ATOM 817 O O . ASP A 1 99 ? 19.687 -1.784 -19.245 1.00 79.81 99 ASP A O 1
ATOM 821 N N . PHE A 1 100 ? 17.842 -2.510 -18.190 1.00 76.12 100 PHE A N 1
ATOM 822 C CA . PHE A 1 100 ? 18.303 -2.163 -16.835 1.00 76.12 100 PHE A CA 1
ATOM 823 C C . PHE A 1 100 ? 19.193 -3.238 -16.189 1.00 76.12 100 PHE A C 1
ATOM 825 O O . PHE A 1 100 ? 19.846 -2.980 -15.176 1.00 76.12 100 PHE A O 1
ATOM 832 N N . ILE A 1 101 ? 19.239 -4.440 -16.776 1.00 79.56 101 ILE A N 1
ATOM 833 C CA . ILE A 1 101 ? 19.886 -5.630 -16.199 1.00 79.56 101 ILE A CA 1
ATOM 834 C C . ILE A 1 101 ? 21.117 -6.062 -17.008 1.00 79.56 101 ILE A C 1
ATOM 836 O O . ILE A 1 101 ? 22.134 -6.461 -16.438 1.00 79.56 101 ILE A O 1
ATOM 840 N N . THR A 1 102 ? 21.046 -5.978 -18.340 1.00 83.06 102 THR A N 1
ATOM 841 C CA . THR A 1 102 ? 22.150 -6.345 -19.251 1.00 83.06 102 THR A CA 1
ATOM 842 C C . THR A 1 102 ? 22.310 -5.433 -20.470 1.00 83.06 102 THR A C 1
ATOM 844 O O . THR A 1 102 ? 23.389 -5.440 -21.060 1.00 83.06 102 THR A O 1
ATOM 847 N N . GLY A 1 103 ? 21.291 -4.652 -20.847 1.00 74.19 103 GLY A N 1
ATOM 848 C CA . GLY A 1 103 ? 21.338 -3.743 -21.998 1.00 74.19 103 GLY A CA 1
ATOM 849 C C . GLY A 1 103 ? 21.843 -2.325 -21.688 1.00 74.19 103 GLY A C 1
ATOM 850 O O . GLY A 1 103 ? 22.796 -2.130 -20.933 1.00 74.19 103 GLY A O 1
ATOM 851 N N . SER A 1 104 ? 21.258 -1.321 -22.347 1.00 74.38 104 SER A N 1
ATOM 852 C CA . SER A 1 104 ? 21.877 0.004 -22.530 1.00 74.38 104 SER A CA 1
ATOM 853 C C . SER A 1 104 ? 21.880 0.934 -21.309 1.00 74.38 104 SER A C 1
ATOM 855 O O . SER A 1 104 ? 22.598 1.937 -21.324 1.00 74.38 104 SER A O 1
ATOM 857 N N . LEU A 1 105 ? 21.110 0.620 -20.264 1.00 77.88 105 LEU A N 1
ATOM 858 C CA . LEU A 1 105 ? 21.034 1.376 -19.009 1.00 77.88 105 LEU A CA 1
ATOM 859 C C . LEU A 1 105 ? 21.232 0.447 -17.798 1.00 77.88 105 LEU A C 1
ATOM 861 O O . LEU A 1 105 ? 20.580 0.584 -16.765 1.00 77.88 105 LEU A O 1
ATOM 865 N N . ASN A 1 106 ? 22.144 -0.519 -17.946 1.00 82.56 106 ASN A N 1
ATOM 866 C CA . ASN A 1 106 ? 22.462 -1.510 -16.924 1.00 82.56 106 ASN A CA 1
ATOM 867 C C . ASN A 1 106 ? 22.891 -0.844 -15.605 1.00 82.56 106 ASN A C 1
ATOM 869 O O . ASN A 1 106 ? 23.899 -0.133 -15.556 1.00 82.56 106 ASN A O 1
ATOM 873 N N . ILE A 1 107 ? 22.160 -1.129 -14.525 1.00 82.38 107 ILE A N 1
ATOM 874 C CA . ILE A 1 107 ? 22.349 -0.498 -13.209 1.00 82.38 107 ILE A CA 1
ATOM 875 C C . ILE A 1 107 ? 23.730 -0.818 -12.598 1.00 82.38 107 ILE A C 1
ATOM 877 O O . ILE A 1 107 ? 24.275 0.000 -11.853 1.00 82.38 107 ILE A O 1
ATOM 881 N N . LYS A 1 108 ? 24.397 -1.898 -13.043 1.00 84.12 108 LYS A N 1
ATOM 882 C CA . LYS A 1 108 ? 25.809 -2.200 -12.712 1.00 84.12 108 LYS A CA 1
ATOM 883 C C . LYS A 1 108 ? 26.789 -1.101 -13.117 1.00 84.12 108 LYS A C 1
ATOM 885 O O . LYS A 1 108 ? 27.931 -1.089 -12.660 1.00 84.12 108 LYS A O 1
ATOM 890 N N . HIS A 1 109 ? 26.387 -0.227 -14.034 1.00 82.75 109 HIS A N 1
ATOM 891 C CA . HIS A 1 109 ? 27.196 0.871 -14.559 1.00 82.75 109 HIS A CA 1
ATOM 892 C C . HIS A 1 109 ? 26.720 2.241 -14.042 1.00 82.75 109 HIS A C 1
ATOM 894 O O . HIS A 1 109 ? 27.264 3.274 -14.434 1.00 82.75 109 HIS A O 1
ATOM 900 N N . CYS A 1 110 ? 25.732 2.258 -13.141 1.00 77.88 110 CYS A N 1
ATOM 901 C CA . CYS A 1 110 ? 25.284 3.439 -12.411 1.00 77.88 110 CYS A CA 1
ATOM 902 C C . CYS A 1 110 ? 26.108 3.673 -11.130 1.00 77.88 110 CYS A C 1
ATOM 904 O O . CYS A 1 110 ? 26.899 2.826 -10.711 1.00 77.88 110 CYS A O 1
ATOM 906 N N . ALA A 1 111 ? 25.930 4.838 -10.498 1.00 74.62 111 ALA A N 1
ATOM 907 C CA . ALA A 1 111 ? 26.744 5.283 -9.363 1.00 74.62 111 ALA A CA 1
ATOM 908 C C . ALA A 1 111 ? 26.633 4.369 -8.129 1.00 74.62 111 ALA A C 1
ATOM 910 O O . ALA A 1 111 ? 27.619 4.180 -7.422 1.00 74.62 111 ALA A O 1
ATOM 911 N N . ALA A 1 112 ? 25.466 3.757 -7.903 1.00 69.56 112 ALA A N 1
ATOM 912 C CA . ALA A 1 112 ? 25.248 2.793 -6.827 1.00 69.56 112 ALA A CA 1
ATOM 913 C C . ALA A 1 112 ? 25.914 1.420 -7.053 1.00 69.56 112 ALA A C 1
ATOM 915 O O . ALA A 1 112 ? 25.979 0.632 -6.113 1.00 69.56 112 ALA A O 1
ATOM 916 N N . GLN A 1 113 ? 26.389 1.122 -8.273 1.00 79.75 113 GLN A N 1
ATOM 917 C CA . GLN A 1 113 ? 27.028 -0.149 -8.667 1.00 79.75 113 GLN A CA 1
ATOM 918 C C . GLN A 1 113 ? 26.208 -1.420 -8.352 1.00 79.75 113 GLN A C 1
ATOM 920 O O . GLN A 1 113 ? 26.757 -2.515 -8.240 1.00 79.75 113 GLN A O 1
ATOM 925 N N . GLN A 1 114 ? 24.887 -1.282 -8.223 1.00 82.69 114 GLN A N 1
ATOM 926 C CA . GLN A 1 114 ? 23.976 -2.368 -7.873 1.00 82.69 114 GLN A CA 1
ATOM 927 C C . GLN A 1 114 ? 23.667 -3.283 -9.069 1.00 82.69 114 GLN A C 1
ATOM 929 O O . GLN A 1 114 ? 23.608 -2.847 -10.218 1.00 82.69 114 GLN A O 1
ATOM 934 N N . ASP A 1 115 ? 23.434 -4.567 -8.806 1.00 84.62 115 ASP A N 1
ATOM 935 C CA . ASP A 1 115 ? 23.111 -5.549 -9.840 1.00 84.62 115 ASP A CA 1
ATOM 936 C C . ASP A 1 115 ? 21.594 -5.611 -10.093 1.00 84.62 115 ASP A C 1
ATOM 938 O O . ASP A 1 115 ? 20.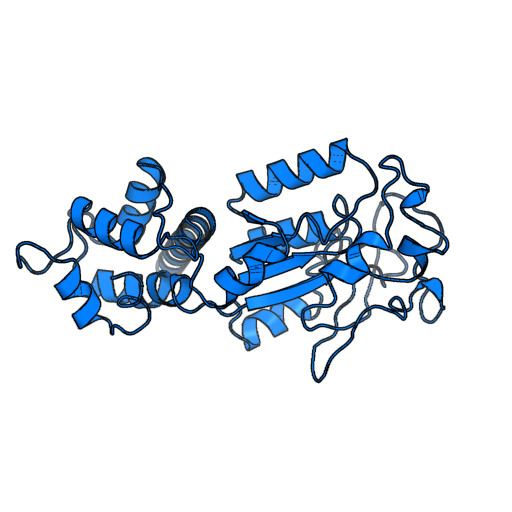829 -6.113 -9.272 1.00 84.62 115 ASP A O 1
ATOM 942 N N . GLY A 1 116 ? 21.152 -5.150 -11.267 1.00 70.94 116 GLY A N 1
ATOM 943 C CA . GLY A 1 116 ? 19.745 -5.221 -11.682 1.00 70.94 116 GLY A CA 1
ATOM 944 C C . GLY A 1 116 ? 19.171 -6.644 -11.785 1.00 70.94 116 GLY A C 1
ATOM 945 O O . GLY A 1 116 ? 17.956 -6.792 -11.846 1.00 70.94 116 GLY A O 1
ATOM 946 N N . SER A 1 117 ? 19.999 -7.696 -11.784 1.00 81.31 117 SER A N 1
ATOM 947 C CA . SER A 1 117 ? 19.541 -9.093 -11.753 1.00 81.31 117 SER A CA 1
ATOM 948 C C . SER A 1 117 ? 19.264 -9.617 -10.339 1.00 81.31 117 SER A C 1
ATOM 950 O O . SER A 1 117 ? 18.482 -10.556 -10.196 1.00 81.31 117 SER A O 1
ATOM 952 N N . GLU A 1 118 ? 19.799 -8.978 -9.289 1.00 83.62 118 GLU A N 1
ATOM 953 C CA . GLU A 1 118 ? 19.557 -9.380 -7.893 1.00 83.62 118 GLU A CA 1
ATOM 954 C C . GLU A 1 118 ? 18.085 -9.266 -7.478 1.00 83.62 118 GLU A C 1
ATOM 956 O O . GLU A 1 118 ? 17.673 -9.939 -6.539 1.00 83.62 118 GLU A O 1
ATOM 961 N N . VAL A 1 119 ? 17.275 -8.450 -8.166 1.00 80.44 119 VAL A N 1
ATOM 962 C CA . VAL A 1 119 ? 15.835 -8.356 -7.876 1.00 80.44 119 VAL A CA 1
ATOM 963 C C . VAL A 1 119 ? 15.040 -9.545 -8.424 1.00 80.44 119 VAL A C 1
ATOM 965 O O . VAL A 1 119 ? 13.928 -9.781 -7.968 1.00 80.44 119 VAL A O 1
ATOM 968 N N . ILE A 1 120 ? 15.576 -10.319 -9.376 1.00 77.56 120 ILE A N 1
ATOM 969 C CA . ILE A 1 120 ? 14.808 -11.359 -10.081 1.00 77.56 120 ILE A CA 1
ATOM 970 C C . ILE A 1 120 ? 14.419 -12.506 -9.140 1.00 77.56 120 ILE A C 1
ATOM 972 O O . ILE A 1 120 ? 13.255 -12.898 -9.112 1.00 77.56 120 ILE A O 1
ATOM 976 N N . GLU A 1 121 ? 15.361 -13.055 -8.367 1.00 79.56 121 GLU A N 1
ATOM 977 C CA . GLU A 1 121 ? 15.065 -14.159 -7.440 1.00 79.56 121 GLU A CA 1
ATOM 978 C C . GLU A 1 121 ? 14.074 -13.742 -6.327 1.00 79.56 121 GLU A C 1
ATOM 980 O O . GLU A 1 121 ? 13.073 -14.445 -6.165 1.00 79.56 121 GLU A O 1
ATOM 985 N N . PRO A 1 122 ? 14.243 -12.592 -5.638 1.00 74.81 122 PRO A N 1
ATOM 986 C CA . PRO A 1 122 ? 13.267 -12.086 -4.669 1.00 74.81 122 PRO A CA 1
ATOM 987 C C . PRO A 1 122 ? 11.885 -11.743 -5.257 1.00 74.81 122 PRO A C 1
ATOM 989 O O . PRO A 1 122 ? 10.868 -12.015 -4.619 1.00 74.81 122 PRO A O 1
ATOM 992 N N . ILE A 1 123 ? 11.809 -11.175 -6.471 1.00 70.00 123 ILE A N 1
ATOM 993 C CA . ILE A 1 123 ? 10.527 -10.812 -7.114 1.00 70.00 123 ILE A CA 1
ATOM 994 C C . ILE A 1 123 ? 9.742 -12.046 -7.585 1.00 70.00 123 ILE A C 1
ATOM 996 O O . ILE A 1 123 ? 8.512 -12.008 -7.622 1.00 70.00 123 ILE A O 1
ATOM 1000 N N . ASN A 1 124 ? 10.423 -13.155 -7.889 1.00 67.94 124 ASN A N 1
ATOM 1001 C CA . ASN A 1 124 ? 9.876 -14.392 -8.469 1.00 67.94 124 ASN A CA 1
ATOM 1002 C C . ASN A 1 124 ? 8.947 -15.226 -7.546 1.00 67.94 124 ASN A C 1
ATOM 1004 O O . ASN A 1 124 ? 8.875 -16.460 -7.678 1.00 67.94 124 ASN A O 1
ATOM 1008 N N . LEU A 1 125 ? 8.235 -14.549 -6.639 1.00 62.59 125 LEU A N 1
ATOM 1009 C CA . LEU A 1 125 ? 7.289 -15.069 -5.655 1.00 62.59 125 LEU A CA 1
ATOM 1010 C C . LEU A 1 125 ? 5.801 -14.733 -5.943 1.00 62.59 125 LEU A C 1
ATOM 1012 O O . LEU A 1 125 ? 4.970 -15.487 -5.443 1.00 62.59 125 LEU A O 1
ATOM 1016 N N . TYR A 1 126 ? 5.448 -13.680 -6.714 1.00 39.41 126 TYR A N 1
ATOM 1017 C CA . TYR A 1 126 ? 4.043 -13.232 -6.957 1.00 39.41 126 TYR A CA 1
ATOM 1018 C C . TYR A 1 126 ? 3.795 -12.559 -8.357 1.00 39.41 126 TYR A C 1
ATOM 1020 O O . TYR A 1 126 ? 4.674 -12.577 -9.213 1.00 39.41 126 TYR A O 1
ATOM 1028 N N . ASP A 1 127 ? 2.598 -11.981 -8.603 1.00 30.59 127 ASP A N 1
ATOM 1029 C CA . ASP A 1 127 ? 1.883 -11.884 -9.913 1.00 30.59 127 ASP A CA 1
ATOM 1030 C C . ASP A 1 127 ? 1.681 -10.451 -10.571 1.00 30.59 127 ASP A C 1
ATOM 1032 O O . ASP A 1 127 ? 0.976 -9.636 -9.970 1.00 30.59 127 ASP A O 1
ATOM 1036 N N . THR A 1 128 ? 2.171 -10.101 -11.807 1.00 33.38 128 THR A N 1
ATOM 1037 C CA . THR A 1 128 ? 1.821 -8.832 -12.601 1.00 33.38 128 THR A CA 1
ATOM 1038 C C . THR A 1 128 ? 2.231 -8.739 -14.135 1.00 33.38 128 THR A C 1
ATOM 1040 O O . THR A 1 128 ? 2.877 -9.675 -14.599 1.00 33.38 128 THR A O 1
ATOM 1043 N N . VAL A 1 129 ? 1.867 -7.678 -14.954 1.00 31.62 129 VAL A N 1
ATOM 1044 C CA . VAL A 1 129 ? 2.263 -7.428 -16.418 1.00 31.62 129 VAL A CA 1
ATOM 1045 C C . VAL A 1 129 ? 2.196 -5.933 -17.015 1.00 31.62 129 VAL A C 1
ATOM 1047 O O . VAL A 1 129 ? 2.232 -4.976 -16.253 1.00 31.62 129 VAL A O 1
ATOM 1050 N N . THR A 1 130 ? 2.162 -5.683 -18.371 1.00 31.75 130 THR A N 1
ATOM 1051 C CA . THR A 1 130 ? 2.670 -4.472 -19.171 1.00 31.75 130 THR A CA 1
ATOM 1052 C C . THR A 1 130 ? 1.905 -4.089 -20.523 1.00 31.75 130 THR A C 1
ATOM 1054 O O . THR A 1 130 ? 1.228 -4.994 -20.999 1.00 31.75 130 THR A O 1
ATOM 1057 N N . PHE A 1 131 ? 1.885 -2.939 -21.303 1.00 39.59 131 PHE A N 1
ATOM 1058 C CA . PHE A 1 131 ? 2.477 -1.536 -21.404 1.00 39.59 131 PHE A CA 1
ATOM 1059 C C . PHE A 1 131 ? 1.815 -0.494 -22.471 1.00 39.59 131 PHE A C 1
ATOM 1061 O O . PHE A 1 131 ? 1.312 -1.017 -23.462 1.00 39.59 131 PHE A O 1
ATOM 1068 N N . LYS A 1 132 ? 1.900 0.905 -22.380 1.00 35.69 132 LYS A N 1
ATOM 1069 C CA . LYS A 1 132 ? 2.045 2.069 -23.433 1.00 35.69 132 LYS A CA 1
ATOM 1070 C C . LYS A 1 132 ? 1.480 3.561 -23.114 1.00 35.69 132 LYS A C 1
ATOM 1072 O O . LYS A 1 132 ? 0.891 3.679 -22.047 1.00 35.69 132 LYS A O 1
ATOM 1077 N N . GLY A 1 133 ? 1.693 4.696 -23.902 1.00 41.69 133 GLY A N 1
ATOM 1078 C CA . GLY A 1 133 ? 1.451 6.187 -23.530 1.00 41.69 133 GLY A CA 1
ATOM 1079 C C . GLY A 1 133 ? 1.649 7.490 -24.501 1.00 41.69 133 GLY A C 1
ATOM 1080 O O . GLY A 1 133 ? 1.714 7.273 -25.708 1.00 41.69 133 GLY A O 1
ATOM 1081 N N . PRO A 1 134 ? 1.679 8.814 -24.017 1.00 59.56 134 PRO A N 1
ATOM 1082 C CA . PRO A 1 134 ? 1.365 10.153 -24.748 1.00 59.56 134 PRO A CA 1
ATOM 1083 C C . PRO A 1 134 ? 2.322 11.445 -25.086 1.00 59.56 134 PRO A C 1
ATOM 1085 O O . PRO A 1 134 ? 2.977 11.353 -26.115 1.00 59.56 134 PRO A O 1
ATOM 1088 N N . LEU A 1 135 ? 2.375 12.698 -24.462 1.00 35.81 135 LEU A N 1
ATOM 1089 C CA . LEU A 1 135 ? 3.108 13.987 -24.945 1.00 35.81 135 LEU A CA 1
ATOM 1090 C C . LEU A 1 135 ? 3.724 15.135 -23.969 1.00 35.81 135 LEU A C 1
ATOM 1092 O O . LEU A 1 135 ? 3.338 15.271 -22.809 1.00 35.81 135 LEU A O 1
ATOM 1096 N N . GLY A 1 136 ? 4.596 16.091 -24.453 1.00 39.06 136 GLY A N 1
ATOM 1097 C CA . GLY A 1 136 ? 5.942 16.552 -23.899 1.00 39.06 136 GLY A CA 1
ATOM 1098 C C . GLY A 1 136 ? 6.390 17.739 -22.946 1.00 39.06 136 GLY A C 1
ATOM 1099 O O . GLY A 1 136 ? 5.687 18.742 -22.824 1.00 39.06 136 GLY A O 1
ATOM 1100 N N . LEU A 1 137 ? 7.594 17.652 -22.291 1.00 32.19 137 LEU A N 1
ATOM 1101 C CA . LEU A 1 137 ? 8.221 18.587 -21.273 1.00 32.19 137 LEU A CA 1
ATOM 1102 C C . LEU A 1 137 ? 9.798 18.617 -21.218 1.00 32.19 137 LEU A C 1
ATOM 1104 O O . LEU A 1 137 ? 10.478 17.776 -21.788 1.00 32.19 137 LEU A O 1
ATOM 1108 N N . LYS A 1 138 ? 10.396 19.543 -20.434 1.00 37.53 138 LYS A N 1
ATOM 1109 C CA . LYS A 1 138 ? 11.808 19.565 -19.951 1.00 37.53 138 LYS A CA 1
ATOM 1110 C C . LYS A 1 138 ? 12.113 18.415 -18.959 1.00 37.53 138 LYS A C 1
ATOM 1112 O O . LYS A 1 138 ? 11.374 18.229 -17.998 1.00 37.53 138 LYS A O 1
ATOM 1117 N N . GLN A 1 139 ? 13.221 17.691 -19.160 1.00 45.00 139 GLN A N 1
ATOM 1118 C CA . GLN A 1 139 ? 13.447 16.327 -18.634 1.00 45.00 139 GLN A CA 1
ATOM 1119 C C . GLN A 1 139 ? 14.941 16.032 -18.341 1.00 45.00 139 GLN A C 1
ATOM 1121 O O . GLN A 1 139 ? 15.819 16.702 -18.888 1.00 45.00 139 GLN A O 1
ATOM 1126 N N . ARG A 1 140 ? 15.249 15.024 -17.500 1.00 56.94 140 ARG A N 1
ATOM 1127 C CA . ARG A 1 140 ? 16.613 14.462 -17.343 1.00 56.94 140 ARG A CA 1
ATOM 1128 C C . ARG A 1 140 ? 16.858 13.486 -18.494 1.00 56.94 140 ARG A C 1
ATOM 1130 O O . ARG A 1 140 ? 16.172 12.478 -18.587 1.00 56.94 140 ARG A O 1
ATOM 1137 N N . LEU A 1 141 ? 17.807 13.792 -19.377 1.00 56.25 141 LEU A N 1
ATOM 1138 C CA . LEU A 1 141 ? 18.129 12.915 -20.504 1.00 56.25 141 LEU A CA 1
ATOM 1139 C C . LEU A 1 141 ? 18.933 11.698 -20.033 1.00 56.25 141 LEU A C 1
ATOM 1141 O O . LEU A 1 141 ? 19.991 11.839 -19.419 1.00 56.25 141 LEU A O 1
ATOM 1145 N N . TRP A 1 142 ? 18.430 10.517 -20.374 1.00 71.19 142 TRP A N 1
ATOM 1146 C CA . TRP A 1 142 ? 19.082 9.223 -20.187 1.00 71.19 142 TRP A CA 1
ATOM 1147 C C . TRP A 1 142 ? 19.648 8.709 -21.527 1.00 71.19 142 TRP A C 1
ATOM 1149 O O . TRP A 1 142 ? 19.257 9.209 -22.588 1.00 71.19 142 TRP A O 1
ATOM 1159 N N . PRO A 1 143 ? 20.540 7.699 -21.527 1.00 69.94 143 PRO A N 1
ATOM 1160 C CA . PRO A 1 143 ? 20.863 6.938 -22.735 1.00 69.94 143 PRO A CA 1
ATOM 1161 C C . PRO A 1 143 ? 19.602 6.358 -23.395 1.00 69.94 143 PRO A C 1
ATOM 1163 O O . PRO A 1 143 ? 18.573 6.179 -22.742 1.00 69.94 143 PRO A O 1
ATOM 1166 N N . ARG A 1 144 ? 19.673 6.020 -24.688 1.00 72.25 144 ARG A N 1
ATOM 1167 C CA . ARG A 1 144 ? 18.568 5.344 -25.389 1.00 72.25 144 ARG A CA 1
ATOM 1168 C C . ARG A 1 144 ? 18.355 3.949 -24.787 1.00 72.25 144 ARG A C 1
ATOM 1170 O O . ARG A 1 144 ? 19.166 3.060 -25.030 1.00 72.25 144 ARG A O 1
ATOM 1177 N N . HIS A 1 145 ? 17.255 3.771 -24.066 1.00 76.12 145 HIS A N 1
ATOM 1178 C CA . HIS A 1 145 ? 16.849 2.533 -23.400 1.00 76.12 145 HIS A CA 1
ATOM 1179 C C . HIS A 1 145 ? 15.344 2.302 -23.589 1.00 76.12 145 HIS A C 1
ATOM 1181 O O . HIS A 1 145 ? 14.623 3.229 -23.961 1.00 76.12 145 HIS A O 1
ATOM 1187 N N . CYS A 1 146 ? 14.884 1.070 -23.362 1.00 77.25 146 CYS A N 1
ATOM 1188 C CA . CYS A 1 146 ? 13.481 0.647 -23.410 1.00 77.25 146 CYS A CA 1
ATOM 1189 C C . CYS A 1 146 ? 12.731 1.107 -24.674 1.00 77.25 146 CYS A C 1
ATOM 1191 O O . CYS A 1 146 ? 11.544 1.437 -24.642 1.00 77.25 146 CYS A O 1
ATOM 1193 N N . VAL A 1 147 ? 13.426 1.103 -25.818 1.00 80.81 147 VAL A N 1
ATOM 1194 C CA . VAL A 1 147 ? 12.856 1.502 -27.111 1.00 80.81 147 VAL A CA 1
ATOM 1195 C C . VAL A 1 147 ? 11.709 0.567 -27.476 1.00 80.81 147 VAL A C 1
ATOM 1197 O O . VAL A 1 147 ? 11.867 -0.654 -27.427 1.00 80.81 147 VAL A O 1
ATOM 1200 N N . GLN A 1 148 ? 10.569 1.145 -27.861 1.00 79.88 148 GLN A N 1
ATOM 1201 C CA . GLN A 1 148 ? 9.350 0.396 -28.145 1.00 79.88 148 GLN A CA 1
ATOM 1202 C C . GLN A 1 148 ? 9.604 -0.766 -29.118 1.00 79.88 148 GLN A C 1
ATOM 1204 O O . GLN A 1 148 ? 10.234 -0.584 -30.157 1.00 79.88 148 GLN A O 1
ATOM 1209 N N . ASP A 1 149 ? 9.081 -1.942 -28.765 1.00 85.38 149 ASP A N 1
ATOM 1210 C CA . ASP A 1 149 ? 9.126 -3.169 -29.568 1.00 85.38 149 ASP A CA 1
ATOM 1211 C C . ASP A 1 149 ? 10.565 -3.634 -29.917 1.00 85.38 149 ASP A C 1
ATOM 1213 O O . ASP A 1 149 ? 10.802 -4.280 -30.937 1.00 85.38 149 ASP A O 1
ATOM 1217 N N . SER A 1 150 ? 11.531 -3.318 -29.041 1.00 80.94 150 SER A N 1
ATOM 1218 C CA . SER A 1 150 ? 12.905 -3.835 -29.065 1.00 80.94 150 SER A CA 1
ATOM 1219 C C . SER A 1 150 ? 13.197 -4.739 -27.862 1.00 80.94 150 SER A C 1
ATOM 1221 O O . SER A 1 150 ? 12.595 -4.579 -26.800 1.00 80.94 150 SER A O 1
ATOM 1223 N N . TRP A 1 151 ? 14.195 -5.622 -27.997 1.00 89.44 151 TRP A N 1
ATOM 1224 C CA . TRP A 1 151 ? 14.647 -6.531 -26.933 1.00 89.44 151 TRP A CA 1
ATOM 1225 C C . TRP A 1 151 ? 14.946 -5.826 -25.600 1.00 89.44 151 TRP A C 1
ATOM 1227 O O . TRP A 1 151 ? 14.618 -6.350 -24.539 1.00 89.44 151 TRP A O 1
ATOM 1237 N N . GLY A 1 152 ? 15.513 -4.615 -25.634 1.00 69.81 152 GLY A N 1
ATOM 1238 C CA . GLY A 1 152 ? 15.814 -3.836 -24.428 1.00 69.81 152 GLY A CA 1
ATOM 1239 C C . GLY A 1 152 ? 14.571 -3.449 -23.614 1.00 69.81 152 GLY A C 1
ATOM 1240 O O . GLY A 1 152 ? 14.651 -3.325 -22.393 1.00 69.81 152 GLY A O 1
ATOM 1241 N N . ALA A 1 153 ? 13.415 -3.328 -24.280 1.00 77.75 153 ALA A N 1
ATOM 1242 C CA . ALA A 1 153 ? 12.119 -3.050 -23.665 1.00 77.75 153 ALA A CA 1
ATOM 1243 C C . ALA A 1 153 ? 11.339 -4.308 -23.247 1.00 77.75 153 ALA A C 1
ATOM 1245 O O . ALA A 1 153 ? 10.322 -4.182 -22.560 1.00 77.75 153 ALA A O 1
ATOM 1246 N N . GLU A 1 154 ? 11.769 -5.507 -23.643 1.00 84.25 154 GLU A N 1
ATOM 1247 C CA . GLU A 1 154 ? 11.167 -6.752 -23.162 1.00 84.25 154 GLU A CA 1
ATOM 1248 C C . GLU A 1 154 ? 11.439 -6.930 -21.659 1.00 84.25 154 GLU A C 1
ATOM 1250 O O . GLU A 1 154 ? 12.493 -6.543 -21.142 1.00 84.25 154 GLU A O 1
ATOM 1255 N N . LEU A 1 155 ? 10.478 -7.528 -20.949 1.00 83.88 155 LEU A N 1
ATOM 1256 C CA . LEU A 1 155 ? 10.690 -7.980 -19.574 1.00 83.88 155 LEU A CA 1
ATOM 1257 C C . LEU A 1 155 ? 11.765 -9.070 -19.555 1.00 83.88 155 LEU A C 1
ATOM 1259 O O . LEU A 1 155 ? 11.843 -9.889 -20.473 1.00 83.88 155 LEU A O 1
ATOM 1263 N N . HIS A 1 156 ? 12.587 -9.091 -18.507 1.00 82.00 156 HIS A N 1
ATOM 1264 C CA . HIS A 1 156 ? 13.691 -10.042 -18.439 1.00 82.00 156 HIS A CA 1
ATOM 1265 C C . HIS A 1 156 ? 13.186 -11.491 -18.418 1.00 82.00 156 HIS A C 1
ATOM 1267 O O . HIS A 1 156 ? 12.309 -11.833 -17.631 1.00 82.00 156 HIS A O 1
ATOM 1273 N N . LYS A 1 157 ? 13.770 -12.363 -19.251 1.00 83.06 157 LYS A N 1
ATOM 1274 C CA . LYS A 1 157 ? 13.283 -13.737 -19.504 1.00 83.06 157 LYS A CA 1
ATOM 1275 C C . LYS A 1 157 ? 13.114 -14.631 -18.265 1.00 83.06 157 LYS A C 1
ATOM 1277 O O . LYS A 1 157 ? 12.359 -15.596 -18.314 1.00 83.06 157 LYS A O 1
ATOM 1282 N N . ASP A 1 158 ? 13.835 -14.329 -17.187 1.00 81.31 158 ASP A N 1
ATOM 1283 C CA . ASP A 1 158 ? 13.814 -15.096 -15.935 1.00 81.31 158 ASP A CA 1
ATOM 1284 C C . ASP A 1 158 ? 12.846 -14.506 -14.888 1.00 81.31 158 ASP A C 1
ATOM 1286 O O . ASP A 1 158 ? 12.718 -15.056 -13.794 1.00 81.31 158 ASP A O 1
ATOM 1290 N N . LEU A 1 159 ? 12.159 -13.400 -15.210 1.00 79.19 159 LEU A N 1
ATOM 1291 C CA . LEU A 1 159 ? 11.035 -12.873 -14.439 1.00 79.19 159 LEU A CA 1
ATOM 1292 C C . LEU A 1 159 ? 9.795 -13.738 -14.697 1.00 79.19 159 LEU A C 1
ATOM 1294 O O . LEU A 1 159 ? 9.338 -13.876 -15.833 1.00 79.19 159 LEU A O 1
ATOM 1298 N N . LYS A 1 160 ? 9.219 -14.301 -13.638 1.00 76.62 160 LYS A N 1
ATOM 1299 C CA . LYS A 1 160 ? 8.001 -15.107 -13.723 1.00 76.62 160 LYS A CA 1
ATOM 1300 C C . LYS A 1 160 ? 6.794 -14.201 -13.937 1.00 76.62 160 LYS A C 1
ATOM 1302 O O . LYS A 1 160 ? 6.389 -13.455 -13.052 1.00 76.62 160 LYS A O 1
ATOM 1307 N N . ILE A 1 161 ? 6.215 -14.305 -15.126 1.00 73.19 161 ILE A N 1
ATOM 1308 C CA . ILE A 1 161 ? 4.940 -13.689 -15.496 1.00 73.19 161 ILE A CA 1
ATOM 1309 C C . ILE A 1 161 ? 3.840 -14.750 -15.370 1.00 73.19 161 ILE A C 1
ATOM 1311 O O . ILE A 1 161 ? 4.097 -15.952 -15.448 1.00 73.19 161 ILE A O 1
ATOM 1315 N 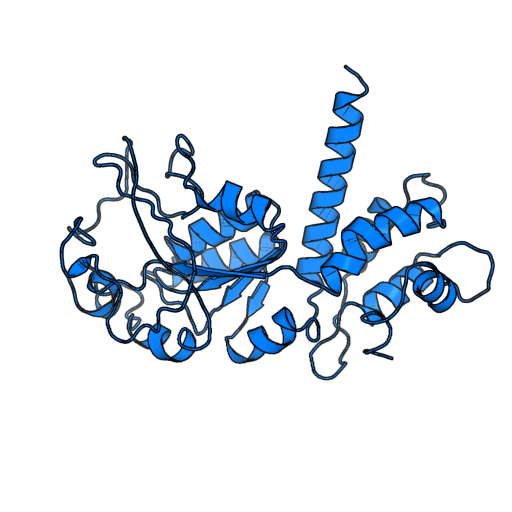N . VAL A 1 162 ? 2.617 -14.291 -15.131 1.00 73.69 162 VAL A N 1
ATOM 1316 C CA . VAL A 1 162 ? 1.540 -15.061 -14.502 1.00 73.69 162 VAL A CA 1
ATOM 1317 C C . VAL A 1 162 ? 0.207 -14.924 -15.242 1.00 73.69 162 VAL A C 1
ATOM 1319 O O . VAL A 1 162 ? 0.044 -14.077 -16.128 1.00 73.69 162 VAL A O 1
ATOM 1322 N N . ASP A 1 163 ? -0.781 -15.717 -14.838 1.00 59.94 163 ASP A N 1
ATOM 1323 C CA . ASP A 1 163 ? -2.109 -15.701 -15.442 1.00 59.94 163 ASP A CA 1
ATOM 1324 C C . ASP A 1 163 ? -2.918 -14.438 -15.092 1.00 59.94 163 ASP A C 1
ATOM 1326 O O . ASP A 1 163 ? -2.964 -13.974 -13.956 1.00 59.94 163 ASP A O 1
ATOM 1330 N N . LYS A 1 164 ? -3.652 -13.920 -16.088 1.00 71.38 164 LYS A N 1
ATOM 1331 C CA . LYS A 1 164 ? -4.672 -12.845 -15.991 1.00 71.38 164 LYS A CA 1
ATOM 1332 C C . LYS A 1 164 ? -4.211 -11.453 -15.535 1.00 71.38 164 LYS A C 1
ATOM 1334 O O . LYS A 1 164 ? -5.017 -10.526 -15.629 1.00 71.38 164 LYS A O 1
ATOM 1339 N N . ALA A 1 165 ? -2.992 -11.273 -15.033 1.00 73.06 165 ALA A N 1
ATOM 1340 C CA . ALA A 1 165 ? -2.584 -9.988 -14.470 1.00 73.06 165 ALA A CA 1
ATOM 1341 C C . ALA A 1 165 ? -2.446 -8.868 -15.530 1.00 73.06 165 ALA A C 1
ATOM 1343 O O . ALA A 1 165 ? -2.398 -9.115 -16.743 1.00 73.06 165 ALA A O 1
ATOM 1344 N N . ILE A 1 166 ? -2.454 -7.614 -15.064 1.00 77.25 166 ILE A N 1
ATOM 1345 C CA . ILE A 1 166 ? -2.806 -6.441 -15.885 1.00 77.25 166 ILE A CA 1
ATOM 1346 C C . ILE A 1 166 ? -1.644 -5.438 -16.017 1.00 77.25 166 ILE A C 1
ATOM 1348 O O . ILE A 1 166 ? -0.551 -5.692 -15.520 1.00 77.25 166 ILE A O 1
ATOM 1352 N N . LYS A 1 167 ? -1.834 -4.416 -16.861 1.00 81.62 167 LYS A N 1
ATOM 1353 C CA . LYS A 1 167 ? -0.940 -4.165 -18.004 1.00 81.62 167 LYS A CA 1
ATOM 1354 C C . LYS A 1 167 ? -0.728 -2.668 -18.260 1.00 81.62 167 LYS A C 1
ATOM 1356 O O . LYS A 1 167 ? -1.494 -2.064 -19.007 1.00 81.62 167 LYS A O 1
ATOM 1361 N N . ILE A 1 168 ? 0.287 -2.067 -17.631 1.00 78.44 168 ILE A N 1
ATOM 1362 C CA . ILE A 1 168 ? 0.427 -0.600 -17.521 1.00 78.44 168 ILE A CA 1
ATOM 1363 C C . ILE A 1 168 ? 1.834 -0.127 -17.905 1.00 78.44 168 ILE A C 1
ATOM 1365 O O . ILE A 1 168 ? 2.800 -0.729 -17.457 1.00 78.44 168 ILE A O 1
ATOM 1369 N N . TYR A 1 169 ? 1.981 0.969 -18.662 1.00 79.75 169 TYR A N 1
ATOM 1370 C CA . TYR A 1 169 ? 3.273 1.671 -18.766 1.00 79.75 169 TYR A CA 1
ATOM 1371 C C . TYR A 1 169 ? 3.111 3.180 -18.727 1.00 79.75 169 TYR A C 1
ATOM 1373 O O . TYR A 1 169 ? 2.057 3.724 -18.415 1.00 79.75 169 TYR A O 1
ATOM 1381 N N . LYS A 1 170 ? 4.239 3.799 -19.034 1.00 79.75 170 LYS A N 1
ATOM 1382 C CA . LYS A 1 170 ? 4.687 5.126 -18.705 1.00 79.75 170 LYS A CA 1
ATOM 1383 C C . LYS A 1 170 ? 5.848 5.422 -19.675 1.00 79.75 170 LYS A C 1
ATOM 1385 O O . LYS A 1 170 ? 6.398 4.498 -20.267 1.00 79.75 170 LYS A O 1
ATOM 1390 N N . GLY A 1 171 ? 6.180 6.683 -19.931 1.00 75.94 171 GLY A N 1
ATOM 1391 C CA . GLY A 1 171 ? 7.361 7.065 -20.726 1.00 75.94 171 GLY A CA 1
ATOM 1392 C C . GLY A 1 171 ? 7.226 6.806 -22.230 1.00 75.94 171 GLY A C 1
ATOM 1393 O O . GLY A 1 171 ? 8.115 7.129 -23.002 1.00 75.94 171 GLY A O 1
ATOM 1394 N N . THR A 1 172 ? 6.080 6.285 -22.673 1.00 76.69 172 THR A N 1
ATOM 1395 C CA . THR A 1 172 ? 5.751 6.083 -24.092 1.00 76.69 172 THR A CA 1
ATOM 1396 C C . THR A 1 172 ? 5.223 7.352 -24.759 1.00 76.69 172 THR A C 1
ATOM 1398 O O . THR A 1 172 ? 4.831 7.313 -25.922 1.00 76.69 172 THR A O 1
ATOM 1401 N N . ASN A 1 173 ? 5.268 8.487 -24.058 1.00 73.56 173 ASN A N 1
ATOM 1402 C CA . ASN A 1 173 ? 5.272 9.773 -24.726 1.00 73.56 173 ASN A CA 1
ATOM 1403 C C . ASN A 1 173 ? 6.597 9.919 -25.504 1.00 73.56 173 ASN A C 1
ATOM 1405 O O . ASN A 1 173 ? 7.643 9.870 -24.860 1.00 73.56 173 ASN A O 1
ATOM 1409 N N . PRO A 1 174 ? 6.621 10.211 -26.817 1.00 70.25 174 PRO A N 1
ATOM 1410 C CA . PRO A 1 174 ? 7.853 10.642 -27.481 1.00 70.25 174 PRO A CA 1
ATOM 1411 C C . PRO A 1 174 ? 8.479 11.931 -26.911 1.00 70.25 174 PRO A C 1
ATOM 1413 O O . PRO A 1 174 ? 9.601 12.255 -27.292 1.00 70.25 174 PRO A O 1
ATOM 1416 N N . GLU A 1 175 ? 7.797 12.672 -26.022 1.00 68.19 175 GLU A N 1
ATOM 1417 C CA . GLU A 1 175 ? 8.277 13.985 -25.565 1.00 68.19 175 GLU A CA 1
ATOM 1418 C C . GLU A 1 175 ? 8.177 14.288 -24.042 1.00 68.19 175 GLU A C 1
ATOM 1420 O O . GLU A 1 175 ? 8.685 15.329 -23.625 1.00 68.19 175 GLU A O 1
ATOM 1425 N N . VAL A 1 176 ? 7.506 13.491 -23.184 1.00 66.88 176 VAL A N 1
ATOM 1426 C CA . VAL A 1 176 ? 7.581 13.659 -21.700 1.00 66.88 176 VAL A CA 1
ATOM 1427 C C . VAL A 1 176 ? 7.839 12.338 -20.996 1.00 66.88 176 VAL A C 1
ATOM 1429 O O . VAL A 1 176 ? 7.218 11.317 -21.274 1.00 66.88 176 VAL A O 1
ATOM 1432 N N . ASP A 1 177 ? 8.738 12.366 -20.027 1.00 64.06 177 ASP A N 1
ATOM 1433 C CA . ASP A 1 177 ? 8.990 11.209 -19.182 1.00 64.06 177 ASP A CA 1
ATOM 1434 C C . ASP A 1 177 ? 7.810 10.847 -18.263 1.00 64.06 177 ASP A C 1
ATOM 1436 O O . ASP A 1 177 ? 6.880 11.624 -18.032 1.00 64.06 177 ASP A O 1
ATOM 1440 N N . SER A 1 178 ? 7.880 9.652 -17.692 1.00 72.75 178 SER A N 1
ATOM 1441 C CA . SER A 1 178 ? 6.940 9.170 -16.685 1.00 72.75 178 SER A CA 1
ATOM 1442 C C . SER A 1 178 ? 7.676 8.152 -15.823 1.00 72.75 178 SER A C 1
ATOM 1444 O O . SER A 1 178 ? 7.825 6.983 -16.186 1.00 72.75 178 SER A O 1
ATOM 1446 N N . TYR A 1 179 ? 8.181 8.613 -14.684 1.00 75.81 179 TYR A N 1
ATOM 1447 C CA . TYR A 1 179 ? 8.844 7.738 -13.720 1.00 75.81 179 TYR A CA 1
ATOM 1448 C C . TYR A 1 179 ? 7.806 6.936 -12.934 1.00 75.81 179 TYR A C 1
ATOM 1450 O O . TYR A 1 179 ? 7.935 5.721 -12.801 1.00 75.81 179 TYR A O 1
ATOM 1458 N N . SER A 1 180 ? 6.733 7.606 -12.508 1.00 78.75 180 SER A N 1
ATOM 1459 C CA . SER A 1 180 ? 5.551 6.979 -11.922 1.00 78.75 180 SER A CA 1
ATOM 1460 C C . SER A 1 180 ? 4.771 6.165 -12.956 1.00 78.75 180 SER A C 1
ATOM 1462 O O . SER A 1 180 ? 4.655 6.557 -14.121 1.00 78.75 180 SER A O 1
ATOM 1464 N N . VAL A 1 181 ? 4.203 5.040 -12.512 1.00 78.75 181 VAL A N 1
ATOM 1465 C CA . VAL A 1 181 ? 3.229 4.238 -13.274 1.00 78.75 181 VAL A CA 1
ATOM 1466 C C . VAL A 1 181 ? 1.773 4.681 -13.038 1.00 78.75 181 VAL A C 1
ATOM 1468 O O . VAL A 1 181 ? 0.866 4.098 -13.622 1.00 78.75 181 VAL A O 1
ATOM 1471 N N . PHE A 1 182 ? 1.515 5.718 -12.233 1.00 78.06 182 PHE A N 1
ATOM 1472 C CA . PHE A 1 182 ? 0.176 6.321 -12.099 1.00 78.06 182 PHE A CA 1
ATOM 1473 C C . PHE A 1 182 ? -0.056 7.471 -13.097 1.00 78.06 182 PHE A C 1
ATOM 1475 O O . PHE A 1 182 ? -1.131 7.559 -13.695 1.00 78.06 182 PHE A O 1
ATOM 1482 N N . TRP A 1 183 ? 0.949 8.332 -13.290 1.00 75.44 183 TRP A N 1
ATOM 1483 C CA . TRP A 1 183 ? 0.849 9.584 -14.052 1.00 75.44 183 TRP A CA 1
ATOM 1484 C C . TRP A 1 183 ? 2.142 9.888 -14.820 1.00 75.44 183 TRP A C 1
ATOM 1486 O O . TRP A 1 183 ? 3.225 9.522 -14.361 1.00 75.44 183 TRP A O 1
ATOM 1496 N N . ASP A 1 184 ? 2.043 10.645 -15.920 1.00 73.81 184 ASP A N 1
ATOM 1497 C CA . ASP A 1 184 ? 3.220 11.297 -16.520 1.00 73.81 184 ASP A CA 1
ATOM 1498 C C . ASP A 1 184 ? 3.861 12.347 -15.593 1.00 73.81 184 ASP A C 1
ATOM 1500 O O . ASP A 1 184 ? 3.248 12.816 -14.632 1.00 73.81 184 ASP A O 1
ATOM 1504 N N . ASN A 1 185 ? 5.099 12.762 -15.887 1.00 68.44 185 ASN A N 1
ATOM 1505 C CA . ASN A 1 185 ? 5.845 13.692 -15.029 1.00 68.44 185 ASN A CA 1
ATOM 1506 C C . ASN A 1 185 ? 5.279 15.138 -14.985 1.00 68.44 185 ASN A C 1
ATOM 1508 O O . ASN A 1 185 ? 5.825 15.972 -14.263 1.00 68.44 185 ASN A O 1
ATOM 1512 N N . LYS A 1 186 ? 4.199 15.463 -15.717 1.00 62.97 186 LYS A N 1
ATOM 1513 C CA . LYS A 1 186 ? 3.384 16.686 -15.525 1.00 62.97 186 LYS A CA 1
ATOM 1514 C C . LYS A 1 186 ? 2.064 16.421 -14.788 1.00 62.97 186 LYS A C 1
ATOM 1516 O O . LYS A 1 186 ? 1.379 17.377 -14.433 1.00 62.97 186 LYS A O 1
ATOM 1521 N N . LYS A 1 187 ? 1.667 15.153 -14.659 1.00 69.19 187 LYS A N 1
ATOM 1522 C CA . LYS A 1 187 ? 0.310 14.683 -14.348 1.00 69.19 187 LYS A CA 1
ATOM 1523 C C . LYS A 1 187 ? -0.760 15.140 -15.352 1.00 69.19 187 LYS A C 1
ATOM 1525 O O . LYS A 1 187 ? -1.907 15.350 -14.968 1.00 69.19 187 LYS A O 1
ATOM 1530 N N . LEU A 1 188 ? -0.410 15.276 -16.639 1.00 59.25 188 LEU A N 1
ATOM 1531 C CA . LEU A 1 188 ? -1.405 15.572 -17.688 1.00 59.25 188 LEU A CA 1
ATOM 1532 C C . LEU A 1 188 ? -2.190 14.334 -18.130 1.00 59.25 188 LEU A C 1
ATOM 1534 O O . LEU A 1 188 ? -3.344 14.455 -18.536 1.00 59.25 188 LEU A O 1
ATOM 1538 N N . THR A 1 189 ? -1.573 13.158 -18.074 1.00 63.03 189 THR A N 1
ATOM 1539 C CA . THR A 1 189 ? -2.188 11.893 -18.468 1.00 63.03 189 THR A CA 1
ATOM 1540 C C . THR A 1 189 ? -2.079 10.856 -17.360 1.00 63.03 189 THR A C 1
ATOM 1542 O O . THR A 1 189 ? -1.029 10.659 -16.742 1.00 63.03 189 THR A O 1
ATOM 1545 N N . THR A 1 190 ? -3.212 10.209 -17.102 1.00 72.12 190 THR A N 1
ATOM 1546 C CA . THR A 1 190 ? -3.325 9.005 -16.286 1.00 72.12 190 THR A CA 1
ATOM 1547 C C . THR A 1 190 ? -2.833 7.802 -17.075 1.00 72.12 190 THR A C 1
ATOM 1549 O O . THR A 1 190 ? -3.103 7.670 -18.272 1.00 72.12 190 THR A O 1
ATOM 1552 N N . THR A 1 191 ? -2.195 6.855 -16.395 1.00 71.56 191 THR A N 1
ATOM 1553 C CA . THR A 1 191 ? -2.181 5.479 -16.898 1.00 71.56 191 THR A CA 1
ATOM 1554 C C . THR A 1 191 ? -3.510 4.793 -16.558 1.00 71.56 191 THR A C 1
ATOM 1556 O O . THR A 1 191 ? -4.343 5.311 -15.811 1.00 71.56 191 THR A O 1
ATOM 1559 N N . THR A 1 192 ? -3.721 3.578 -17.061 1.00 78.81 192 THR A N 1
ATOM 1560 C CA . THR A 1 192 ? -4.898 2.771 -16.709 1.00 78.81 192 THR A CA 1
ATOM 1561 C C . THR A 1 192 ? -4.807 2.108 -15.325 1.00 78.81 192 THR A C 1
ATOM 1563 O O . THR A 1 192 ? -5.704 1.343 -14.976 1.00 78.81 192 THR A O 1
ATOM 1566 N N . LEU A 1 193 ? -3.759 2.371 -14.526 1.00 79.88 193 LEU A N 1
ATOM 1567 C CA . LEU A 1 193 ? -3.590 1.761 -13.201 1.00 79.88 193 LEU A CA 1
ATOM 1568 C C . LEU A 1 193 ? -4.632 2.266 -12.200 1.00 79.88 193 LEU A C 1
ATOM 1570 O O . LEU A 1 193 ? -5.254 1.458 -11.515 1.00 79.88 193 LEU A O 1
ATOM 1574 N N . SER A 1 194 ? -4.838 3.584 -12.125 1.00 80.69 194 SER A N 1
ATOM 1575 C CA . SER A 1 194 ? -5.688 4.209 -11.103 1.00 80.69 194 SER A CA 1
ATOM 1576 C C . SER A 1 194 ? -7.117 3.660 -11.117 1.00 80.69 194 SER A C 1
ATOM 1578 O O . SER A 1 194 ? -7.636 3.294 -10.064 1.00 80.69 194 SER A O 1
ATOM 1580 N N . SER A 1 195 ? -7.720 3.513 -12.303 1.00 80.44 195 SER A N 1
ATOM 1581 C CA . SER A 1 195 ? -9.049 2.909 -12.447 1.00 80.44 195 SER A CA 1
ATOM 1582 C C . SER A 1 195 ? -9.043 1.414 -12.123 1.00 80.44 195 SER A C 1
ATOM 1584 O O . SER A 1 195 ? -9.897 0.957 -11.378 1.00 80.44 195 SER A O 1
ATOM 1586 N N . GLN A 1 196 ? -8.046 0.647 -12.577 1.00 82.50 196 GLN A N 1
ATOM 1587 C CA . GLN A 1 196 ? -7.971 -0.794 -12.286 1.00 82.50 196 GLN A CA 1
ATOM 1588 C C . GLN A 1 196 ? -7.781 -1.117 -10.798 1.00 82.50 196 GLN A C 1
ATOM 1590 O O . GLN A 1 196 ? -8.228 -2.173 -10.344 1.00 82.50 196 GLN A O 1
ATOM 1595 N N . LEU A 1 197 ? -7.111 -0.243 -10.041 1.00 84.75 197 LEU A N 1
ATOM 1596 C CA . LEU A 1 197 ? -7.006 -0.350 -8.585 1.00 84.75 197 LEU A CA 1
ATOM 1597 C C . LEU A 1 197 ? -8.351 -0.035 -7.915 1.00 84.75 197 LEU A C 1
ATOM 1599 O O . LEU A 1 197 ? -8.788 -0.798 -7.051 1.00 84.75 197 LEU A O 1
ATOM 1603 N N . GLN A 1 198 ? -9.040 1.020 -8.362 1.00 84.88 198 GLN A N 1
ATOM 1604 C CA . GLN A 1 198 ? -10.375 1.399 -7.882 1.00 84.88 198 GLN A CA 1
ATOM 1605 C C . GLN A 1 198 ? -11.430 0.317 -8.179 1.00 84.88 198 GLN A C 1
ATOM 1607 O O . GLN A 1 198 ? -12.117 -0.120 -7.259 1.00 84.88 198 GLN A O 1
ATOM 1612 N N . ASP A 1 199 ? -11.486 -0.210 -9.407 1.00 85.50 199 ASP A N 1
ATOM 1613 C CA . ASP A 1 199 ? -12.395 -1.289 -9.839 1.00 85.50 199 ASP A CA 1
ATOM 1614 C C . ASP A 1 199 ? -12.226 -2.577 -9.013 1.00 85.50 199 ASP A C 1
ATOM 1616 O O . ASP A 1 199 ? -13.163 -3.356 -8.827 1.00 85.50 199 ASP A O 1
ATOM 1620 N N . LYS A 1 200 ? -11.011 -2.828 -8.508 1.00 85.81 200 LYS A N 1
ATOM 1621 C CA . LYS A 1 200 ? -10.698 -3.968 -7.630 1.00 85.81 200 LYS A CA 1
ATOM 1622 C C . LYS A 1 200 ? -10.931 -3.661 -6.149 1.00 85.81 200 LYS A C 1
ATOM 1624 O O . LYS A 1 200 ? -10.931 -4.587 -5.331 1.00 85.81 200 LYS A O 1
ATOM 1629 N N . GLY A 1 201 ? -11.134 -2.394 -5.794 1.00 88.06 201 GLY A N 1
ATOM 1630 C CA . GLY A 1 201 ? -11.151 -1.911 -4.417 1.00 88.06 201 GLY A CA 1
ATOM 1631 C C . GLY A 1 201 ? -9.823 -2.164 -3.706 1.00 88.06 201 GLY A C 1
ATOM 1632 O O . GLY A 1 201 ? -9.832 -2.652 -2.580 1.00 88.06 201 GLY A O 1
ATOM 1633 N N . ALA A 1 202 ? -8.693 -1.937 -4.380 1.00 89.88 202 ALA A N 1
ATOM 1634 C CA . ALA A 1 202 ? -7.373 -2.103 -3.782 1.00 89.88 202 ALA A CA 1
ATOM 1635 C C . ALA A 1 202 ? -7.163 -1.100 -2.633 1.00 89.88 202 ALA A C 1
ATOM 1637 O O . ALA A 1 202 ? -7.509 0.072 -2.750 1.00 89.88 202 ALA A O 1
ATOM 1638 N N . THR A 1 203 ? -6.583 -1.568 -1.530 1.00 92.50 203 THR A N 1
ATOM 1639 C CA . THR A 1 203 ? -6.287 -0.768 -0.328 1.00 92.50 203 THR A CA 1
ATOM 1640 C C . THR A 1 203 ? -4.791 -0.679 -0.045 1.00 92.50 203 THR A C 1
ATOM 1642 O O . THR A 1 203 ? -4.339 0.272 0.591 1.00 92.50 203 THR A O 1
ATOM 1645 N N . ASP A 1 204 ? -4.023 -1.659 -0.531 1.00 93.50 204 ASP A N 1
ATOM 1646 C CA . ASP A 1 204 ? -2.603 -1.833 -0.240 1.00 93.50 204 ASP A CA 1
ATOM 1647 C C . ASP A 1 204 ? -1.813 -2.031 -1.532 1.00 93.50 204 ASP A C 1
ATOM 1649 O O . ASP A 1 204 ? -2.160 -2.888 -2.345 1.00 93.50 204 ASP A O 1
ATOM 1653 N N . ILE A 1 205 ? -0.739 -1.266 -1.710 1.00 93.94 205 ILE A N 1
ATOM 1654 C CA . ILE A 1 205 ? 0.115 -1.301 -2.899 1.00 93.94 205 ILE A CA 1
ATOM 1655 C C . ILE A 1 205 ? 1.522 -1.721 -2.475 1.00 93.94 205 ILE A C 1
ATOM 1657 O O . ILE A 1 205 ? 2.229 -0.972 -1.802 1.00 93.94 205 ILE A O 1
ATOM 1661 N N . TYR A 1 206 ? 1.917 -2.928 -2.875 1.00 94.31 206 TYR A N 1
ATOM 1662 C CA . TYR A 1 206 ? 3.266 -3.461 -2.695 1.00 94.31 206 TYR A CA 1
ATOM 1663 C C . TYR A 1 206 ? 4.094 -3.147 -3.941 1.00 94.31 206 TYR A C 1
ATOM 1665 O O . TYR A 1 206 ? 3.639 -3.411 -5.052 1.00 94.31 206 TYR A O 1
ATOM 1673 N N . ILE A 1 207 ? 5.289 -2.581 -3.774 1.00 92.81 207 ILE A N 1
ATOM 1674 C CA . ILE A 1 207 ? 6.101 -2.036 -4.872 1.00 92.81 207 ILE A CA 1
ATOM 1675 C C . ILE A 1 207 ? 7.525 -2.579 -4.789 1.00 92.81 207 ILE A C 1
ATOM 1677 O O . ILE A 1 207 ? 8.125 -2.606 -3.712 1.00 92.81 207 ILE A O 1
ATOM 1681 N N . CYS A 1 208 ? 8.072 -2.978 -5.935 1.00 92.81 208 CYS A N 1
ATOM 1682 C CA . CYS A 1 208 ? 9.465 -3.389 -6.079 1.00 92.81 208 CYS A CA 1
ATOM 1683 C C . CYS A 1 208 ? 9.992 -3.177 -7.508 1.00 92.81 208 CYS A C 1
ATOM 1685 O O . CYS A 1 208 ? 9.249 -2.769 -8.404 1.00 92.81 208 CYS A O 1
ATOM 1687 N N . GLY A 1 209 ? 11.257 -3.530 -7.742 1.00 88.69 209 GLY A N 1
ATOM 1688 C CA . GLY A 1 209 ? 11.887 -3.497 -9.060 1.00 88.69 209 GLY A CA 1
ATOM 1689 C C . GLY A 1 209 ? 12.857 -2.332 -9.224 1.00 88.69 209 GLY A C 1
ATOM 1690 O O . GLY A 1 209 ? 13.638 -2.025 -8.320 1.00 88.69 209 GLY A O 1
ATOM 1691 N N . LEU A 1 210 ? 12.854 -1.725 -10.409 1.00 81.75 210 LEU A N 1
ATOM 1692 C CA . LEU A 1 210 ? 13.907 -0.830 -10.882 1.00 81.75 210 LEU A CA 1
ATOM 1693 C C . LEU A 1 210 ? 13.323 0.512 -11.380 1.00 81.75 210 LEU A C 1
ATOM 1695 O O . LEU A 1 210 ? 12.172 0.586 -11.793 1.00 81.75 210 LEU A O 1
ATOM 1699 N N . ALA A 1 211 ? 14.054 1.626 -11.367 1.00 84.38 211 ALA A N 1
ATOM 1700 C CA . ALA A 1 211 ? 15.120 1.940 -10.418 1.00 84.38 211 ALA A CA 1
ATOM 1701 C C . ALA A 1 211 ? 14.510 2.472 -9.103 1.00 84.38 211 ALA A C 1
ATOM 1703 O O . ALA A 1 211 ? 13.569 3.272 -9.141 1.00 84.38 211 ALA A O 1
ATOM 1704 N N . TYR A 1 212 ? 15.052 2.036 -7.960 1.00 88.75 212 TYR A N 1
ATOM 1705 C CA . TYR A 1 212 ? 14.604 2.353 -6.592 1.00 88.75 212 TYR A CA 1
ATOM 1706 C C . TYR A 1 212 ? 14.332 3.853 -6.396 1.00 88.75 212 TYR A C 1
ATOM 1708 O O . TYR A 1 212 ? 13.250 4.262 -5.988 1.00 88.75 212 TYR A O 1
ATOM 1716 N N . ASP A 1 213 ? 15.327 4.663 -6.731 1.00 89.00 213 ASP A N 1
ATOM 1717 C CA . ASP A 1 213 ? 15.430 6.116 -6.595 1.00 89.00 213 ASP A CA 1
ATOM 1718 C C . ASP A 1 213 ? 14.756 6.912 -7.725 1.00 89.00 213 ASP A C 1
ATOM 1720 O O . ASP A 1 213 ? 14.750 8.143 -7.701 1.00 89.00 213 ASP A O 1
ATOM 1724 N N . VAL A 1 214 ? 14.184 6.227 -8.721 1.00 83.25 214 VAL A N 1
ATOM 1725 C CA . VAL A 1 214 ? 13.542 6.857 -9.882 1.00 83.25 214 VAL A CA 1
ATOM 1726 C C . VAL A 1 214 ? 12.107 6.349 -10.036 1.00 83.25 214 VAL A C 1
ATOM 1728 O O . VAL A 1 214 ? 11.178 6.945 -9.491 1.00 83.25 214 VAL A O 1
ATOM 1731 N N . CYS A 1 215 ? 11.896 5.252 -10.764 1.00 85.12 215 CYS A N 1
ATOM 1732 C CA . CYS A 1 215 ? 10.562 4.786 -11.141 1.00 85.12 215 CYS A CA 1
ATOM 1733 C C . CYS A 1 215 ? 9.804 4.146 -9.971 1.00 85.12 215 CYS A C 1
ATOM 1735 O O . CYS A 1 215 ? 8.605 4.382 -9.803 1.00 85.12 215 CYS A O 1
ATOM 1737 N N . VAL A 1 216 ? 10.505 3.381 -9.129 1.00 86.94 216 VAL A N 1
ATOM 1738 C CA . VAL A 1 216 ? 9.949 2.771 -7.911 1.00 86.94 216 VAL A CA 1
ATOM 1739 C C . VAL A 1 216 ? 9.584 3.855 -6.895 1.00 86.94 216 VAL A C 1
ATOM 1741 O O . VAL A 1 216 ? 8.443 3.899 -6.437 1.00 86.94 216 VAL A O 1
ATOM 1744 N N . GLY A 1 217 ? 10.506 4.779 -6.609 1.00 88.06 217 GLY A N 1
ATOM 1745 C CA . GLY A 1 217 ? 10.286 5.903 -5.700 1.00 88.06 217 GLY A CA 1
ATOM 1746 C C . GLY A 1 217 ? 9.130 6.803 -6.131 1.00 88.06 217 GLY A C 1
ATOM 1747 O O . GLY A 1 217 ? 8.215 7.041 -5.345 1.00 88.06 217 GLY A O 1
ATOM 1748 N N . ALA A 1 218 ? 9.103 7.235 -7.397 1.00 85.81 218 ALA A N 1
ATOM 1749 C CA . ALA A 1 218 ? 8.000 8.036 -7.936 1.00 85.81 218 ALA A CA 1
ATOM 1750 C C . ALA A 1 218 ? 6.648 7.302 -7.854 1.00 85.81 218 ALA A C 1
ATOM 1752 O O . ALA A 1 218 ? 5.638 7.905 -7.491 1.00 85.81 218 ALA A O 1
ATOM 1753 N N . THR A 1 219 ? 6.631 5.993 -8.127 1.00 87.12 219 THR A N 1
ATOM 1754 C CA . THR A 1 219 ? 5.428 5.155 -7.999 1.00 87.12 219 THR A CA 1
ATOM 1755 C C . THR A 1 219 ? 4.954 5.045 -6.548 1.00 87.12 219 THR A C 1
ATOM 1757 O O . THR A 1 219 ? 3.755 5.140 -6.296 1.00 87.12 219 THR A O 1
ATOM 1760 N N . ALA A 1 220 ? 5.868 4.890 -5.586 1.00 93.06 220 ALA A N 1
ATOM 1761 C CA . ALA A 1 220 ? 5.527 4.834 -4.165 1.00 93.06 220 ALA A CA 1
ATOM 1762 C C . ALA A 1 220 ? 4.961 6.164 -3.655 1.00 93.06 220 ALA A C 1
ATOM 1764 O O . ALA A 1 220 ? 3.945 6.176 -2.962 1.00 93.06 220 ALA A O 1
ATOM 1765 N N . VAL A 1 221 ? 5.566 7.287 -4.049 1.00 91.69 221 VAL A N 1
ATOM 1766 C CA . VAL A 1 221 ? 5.094 8.632 -3.691 1.00 91.69 221 VAL A CA 1
ATOM 1767 C C . VAL A 1 221 ? 3.709 8.911 -4.279 1.00 91.69 221 VAL A C 1
ATOM 1769 O O . VAL A 1 221 ? 2.849 9.437 -3.573 1.00 91.69 221 VAL A O 1
ATOM 1772 N N . ASP A 1 222 ? 3.439 8.513 -5.524 1.00 90.38 222 ASP A N 1
ATOM 1773 C CA . ASP A 1 222 ? 2.105 8.670 -6.115 1.00 90.38 222 ASP A CA 1
ATOM 1774 C C . ASP A 1 222 ? 1.060 7.716 -5.528 1.00 90.38 222 ASP A C 1
ATOM 1776 O O . ASP A 1 222 ? -0.086 8.133 -5.361 1.00 90.38 222 ASP A O 1
ATOM 1780 N N . ALA A 1 223 ? 1.426 6.486 -5.149 1.00 90.56 223 ALA A N 1
ATOM 1781 C CA . ALA A 1 223 ? 0.531 5.584 -4.422 1.00 90.56 223 ALA A CA 1
ATOM 1782 C C . ALA A 1 223 ? 0.127 6.188 -3.063 1.00 90.56 223 ALA A C 1
ATOM 1784 O O . ALA A 1 223 ? -1.063 6.294 -2.761 1.00 90.56 223 ALA A O 1
ATOM 1785 N N . LEU A 1 224 ? 1.108 6.685 -2.300 1.00 94.00 224 LEU A N 1
ATOM 1786 C CA . LEU A 1 224 ? 0.900 7.393 -1.034 1.00 94.00 224 LEU A CA 1
ATOM 1787 C C . LEU A 1 224 ? 0.050 8.660 -1.204 1.00 94.00 224 LEU A C 1
ATOM 1789 O O . LEU A 1 224 ? -0.836 8.916 -0.389 1.00 94.00 224 LEU A O 1
ATOM 1793 N N . THR A 1 225 ? 0.291 9.440 -2.260 1.00 91.19 225 THR A N 1
ATOM 1794 C CA . THR A 1 225 ? -0.469 10.668 -2.564 1.00 91.19 225 THR A CA 1
ATOM 1795 C C . THR A 1 225 ? -1.892 10.362 -3.045 1.00 91.19 225 THR A C 1
ATOM 1797 O O . THR A 1 225 ? -2.790 11.173 -2.853 1.00 91.19 225 THR A O 1
ATOM 1800 N N . SER A 1 226 ? -2.123 9.180 -3.622 1.00 88.62 226 SER A N 1
ATOM 1801 C CA . SER A 1 226 ? -3.445 8.704 -4.065 1.00 88.62 226 SER A CA 1
ATOM 1802 C C . SER A 1 226 ? -4.216 7.949 -2.966 1.00 88.62 226 SER A C 1
ATOM 1804 O O . SER A 1 226 ? -5.145 7.205 -3.272 1.00 88.62 226 SER A O 1
ATOM 1806 N N . GLY A 1 227 ? -3.811 8.099 -1.700 1.00 92.19 227 GLY A N 1
ATOM 1807 C CA . GLY A 1 227 ? -4.481 7.526 -0.528 1.00 92.19 227 GLY A CA 1
ATOM 1808 C C . GLY A 1 227 ? -4.205 6.042 -0.250 1.00 92.19 227 GLY A C 1
ATOM 1809 O O . GLY A 1 227 ? -4.741 5.490 0.710 1.00 92.19 227 GLY A O 1
ATOM 1810 N N . TYR A 1 228 ? -3.355 5.368 -1.030 1.00 94.38 228 TYR A N 1
ATOM 1811 C CA . TYR A 1 228 ? -3.082 3.948 -0.808 1.00 94.38 228 TYR A CA 1
ATOM 1812 C C . TYR A 1 228 ? -2.108 3.706 0.350 1.00 94.38 228 TYR A C 1
ATOM 1814 O O . TYR A 1 228 ? -1.085 4.386 0.503 1.00 94.38 228 TYR A O 1
ATOM 1822 N N . ARG A 1 229 ? -2.364 2.639 1.116 1.00 97.06 229 ARG A N 1
ATOM 1823 C CA . ARG A 1 229 ? -1.382 2.086 2.055 1.00 97.06 229 ARG A CA 1
ATOM 1824 C C . ARG A 1 229 ? -0.248 1.482 1.236 1.00 97.06 229 ARG A C 1
ATOM 1826 O O . ARG A 1 229 ? -0.486 0.595 0.423 1.00 97.06 229 ARG A O 1
ATOM 1833 N N . THR A 1 230 ? 0.967 1.991 1.393 1.00 97.56 230 THR A N 1
ATOM 1834 C CA . THR A 1 230 ? 2.051 1.708 0.442 1.00 97.56 230 THR A CA 1
ATOM 1835 C C . THR A 1 230 ? 3.217 1.009 1.127 1.00 97.56 230 THR A C 1
ATOM 1837 O O . THR A 1 230 ? 3.694 1.455 2.173 1.00 97.56 230 THR A O 1
ATOM 1840 N N . ILE A 1 231 ? 3.659 -0.097 0.528 1.00 98.00 231 ILE A N 1
ATOM 1841 C CA . ILE A 1 231 ? 4.701 -0.979 1.040 1.00 98.00 231 ILE A CA 1
ATOM 1842 C C . ILE A 1 231 ? 5.801 -1.098 -0.017 1.00 98.00 231 ILE A C 1
ATOM 1844 O O . ILE A 1 231 ? 5.560 -1.585 -1.120 1.00 98.00 231 ILE A O 1
ATOM 1848 N N . LEU A 1 232 ? 7.014 -0.671 0.320 1.00 97.31 232 LEU A N 1
ATOM 1849 C CA . LEU A 1 232 ? 8.188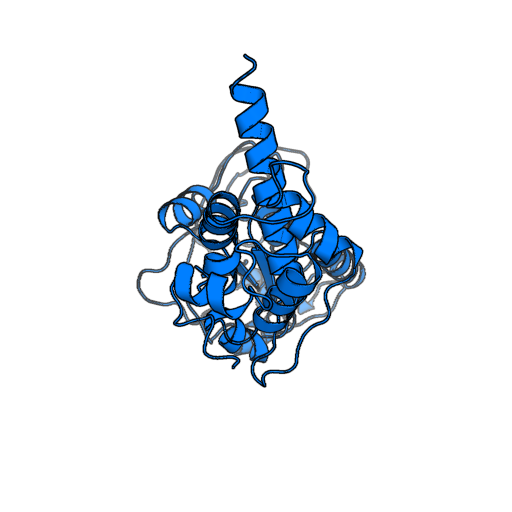 -0.759 -0.545 1.00 97.31 232 LEU A CA 1
ATOM 1850 C C . LEU A 1 232 ? 9.063 -1.940 -0.112 1.00 97.31 232 LEU A C 1
ATOM 1852 O O . LEU A 1 232 ? 9.410 -2.060 1.064 1.00 97.31 232 LEU A O 1
ATOM 1856 N N . ILE A 1 233 ? 9.394 -2.825 -1.052 1.00 96.19 233 ILE A N 1
ATOM 1857 C CA . ILE A 1 233 ? 10.151 -4.048 -0.774 1.00 96.19 233 ILE A CA 1
ATOM 1858 C C . ILE A 1 233 ? 11.632 -3.816 -1.127 1.00 96.19 233 ILE A C 1
ATOM 1860 O O . ILE A 1 233 ? 11.984 -3.728 -2.306 1.00 96.19 233 ILE A O 1
ATOM 1864 N N . ASP A 1 234 ? 12.480 -3.673 -0.105 1.00 95.31 234 ASP A N 1
ATOM 1865 C CA . ASP A 1 234 ? 13.871 -3.190 -0.195 1.00 95.31 234 ASP A CA 1
ATOM 1866 C C . ASP A 1 234 ? 14.795 -4.216 -0.875 1.00 95.31 234 ASP A C 1
ATOM 1868 O O . ASP A 1 234 ? 15.423 -3.923 -1.892 1.00 95.31 234 ASP A O 1
ATOM 1872 N N . ASP A 1 235 ? 14.800 -5.465 -0.395 1.00 92.44 235 ASP A N 1
ATOM 1873 C CA . ASP A 1 235 ? 15.568 -6.566 -0.997 1.00 92.44 235 ASP A CA 1
ATOM 1874 C C . ASP A 1 235 ? 15.164 -6.876 -2.452 1.00 92.44 235 ASP A C 1
ATOM 1876 O O . ASP A 1 235 ? 16.021 -7.262 -3.250 1.00 92.44 235 ASP A O 1
ATOM 1880 N N . CYS A 1 236 ? 13.909 -6.614 -2.827 1.00 90.44 236 CYS A N 1
ATOM 1881 C CA . CYS A 1 236 ? 13.386 -6.717 -4.193 1.00 90.44 236 CYS A CA 1
ATOM 1882 C C . CYS A 1 236 ? 13.620 -5.468 -5.074 1.00 90.44 236 CYS A C 1
ATOM 1884 O O . CYS A 1 236 ? 13.035 -5.387 -6.155 1.00 90.44 236 CYS A O 1
ATOM 1886 N N . SER A 1 237 ? 14.411 -4.477 -4.648 1.00 90.81 237 SER A N 1
ATOM 1887 C CA . SER A 1 237 ? 14.585 -3.217 -5.392 1.00 90.81 237 SER A CA 1
ATOM 1888 C C . SER A 1 237 ? 16.054 -2.797 -5.516 1.00 90.81 237 SER A C 1
ATOM 1890 O O . SER A 1 237 ? 16.838 -2.995 -4.591 1.00 90.81 237 SER A O 1
ATOM 1892 N N . ARG A 1 238 ? 16.453 -2.195 -6.647 1.00 90.19 238 ARG A N 1
ATOM 1893 C CA . ARG A 1 238 ? 17.811 -1.638 -6.872 1.00 90.19 238 ARG A CA 1
ATOM 1894 C C . ARG A 1 238 ? 17.744 -0.318 -7.641 1.00 90.19 238 ARG A C 1
ATOM 1896 O O . ARG A 1 238 ? 16.817 -0.121 -8.423 1.00 90.19 238 ARG A O 1
ATOM 1903 N N . GLY A 1 239 ? 18.679 0.600 -7.400 1.00 86.38 239 GLY A N 1
ATOM 1904 C CA . GLY A 1 239 ? 18.644 1.984 -7.894 1.00 86.38 239 GLY A CA 1
ATOM 1905 C C . GLY A 1 239 ? 19.955 2.496 -8.497 1.00 86.38 239 GLY A C 1
ATOM 1906 O O . GLY A 1 239 ? 20.963 1.795 -8.531 1.00 86.38 239 GLY A O 1
ATOM 1907 N N . VAL A 1 240 ? 19.914 3.729 -9.000 1.00 79.62 240 VAL A N 1
ATOM 1908 C CA . VAL A 1 240 ? 20.975 4.394 -9.770 1.00 79.62 240 VAL A CA 1
ATOM 1909 C C . VAL A 1 240 ? 21.985 5.106 -8.862 1.00 79.62 240 VAL A C 1
ATOM 1911 O O . VAL A 1 240 ? 23.183 5.043 -9.150 1.00 79.62 240 VAL A O 1
ATOM 1914 N N . ASP A 1 241 ? 21.539 5.746 -7.776 1.00 88.50 241 ASP A N 1
ATOM 1915 C CA . ASP A 1 241 ? 22.384 6.467 -6.812 1.00 88.50 241 ASP A CA 1
ATOM 1916 C C . ASP A 1 241 ? 21.996 6.190 -5.342 1.00 88.50 241 ASP A C 1
ATOM 1918 O O . ASP A 1 241 ? 20.827 6.234 -4.965 1.00 88.50 241 ASP A O 1
ATOM 1922 N N . LEU A 1 242 ? 22.987 5.929 -4.478 1.00 87.62 242 LEU A N 1
ATOM 1923 C CA . LEU A 1 242 ? 22.759 5.574 -3.066 1.00 87.62 242 LEU A CA 1
ATOM 1924 C C . LEU A 1 242 ? 22.175 6.726 -2.228 1.00 87.62 242 LEU A C 1
ATOM 1926 O O . LEU A 1 242 ? 21.426 6.484 -1.284 1.00 87.62 242 LEU A O 1
ATOM 1930 N N . VAL A 1 243 ? 22.500 7.979 -2.553 1.00 91.38 243 VAL A N 1
ATOM 1931 C CA . VAL A 1 243 ? 22.004 9.154 -1.826 1.00 91.38 243 VAL A CA 1
ATOM 1932 C C . VAL A 1 243 ? 20.552 9.437 -2.213 1.00 91.38 243 VAL A C 1
ATOM 1934 O O . VAL A 1 243 ? 19.752 9.812 -1.354 1.00 91.38 243 VAL A O 1
ATOM 1937 N N . ASP A 1 244 ? 20.183 9.227 -3.478 1.00 87.12 244 ASP A N 1
ATOM 1938 C CA . ASP A 1 244 ? 18.790 9.338 -3.927 1.00 87.12 244 ASP A CA 1
ATOM 1939 C C . ASP A 1 244 ? 17.928 8.131 -3.481 1.00 87.12 244 ASP A C 1
ATOM 1941 O O . ASP A 1 244 ? 16.745 8.314 -3.170 1.00 87.12 244 ASP A O 1
ATOM 1945 N N . ILE A 1 245 ? 18.517 6.938 -3.294 1.00 91.00 245 ILE A N 1
ATOM 1946 C CA . ILE A 1 245 ? 17.870 5.804 -2.599 1.00 91.00 245 ILE A CA 1
ATOM 1947 C C . ILE A 1 245 ? 17.487 6.196 -1.166 1.00 91.00 245 ILE A C 1
ATOM 1949 O O . ILE A 1 245 ? 16.316 6.097 -0.802 1.00 91.00 245 ILE A O 1
ATOM 1953 N N . GLU A 1 246 ? 18.423 6.689 -0.351 1.00 95.62 246 GLU A N 1
ATOM 1954 C CA . GLU A 1 246 ? 18.134 6.994 1.060 1.00 95.62 246 GLU A CA 1
ATOM 19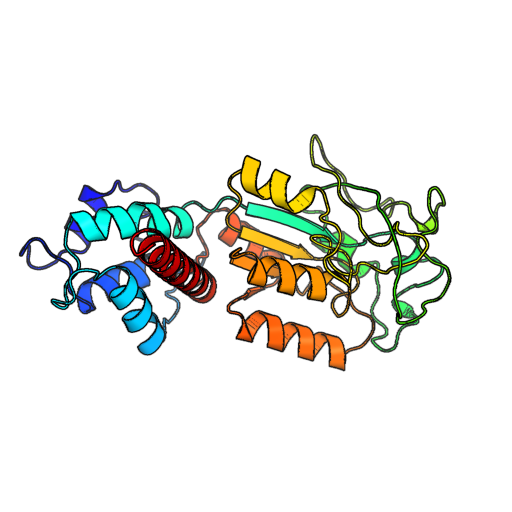55 C C . GLU A 1 246 ? 17.191 8.202 1.236 1.00 95.62 246 GLU A C 1
ATOM 1957 O O . GLU A 1 246 ? 16.362 8.217 2.154 1.00 95.62 246 GLU A O 1
ATOM 1962 N N . LYS A 1 247 ? 17.200 9.173 0.307 1.00 94.25 247 LYS A N 1
ATOM 1963 C CA . LYS A 1 247 ? 16.133 10.194 0.213 1.00 94.25 247 LYS A CA 1
ATOM 1964 C C . LYS A 1 247 ? 14.769 9.559 -0.059 1.00 94.25 247 LYS A C 1
ATOM 1966 O O . LYS A 1 247 ? 13.788 9.935 0.578 1.00 94.25 247 LYS A O 1
ATOM 1971 N N . THR A 1 248 ? 14.704 8.592 -0.975 1.00 93.69 248 THR A N 1
ATOM 1972 C CA . THR A 1 248 ? 13.467 7.872 -1.315 1.00 93.69 248 THR A CA 1
ATOM 1973 C C . THR A 1 248 ? 12.950 7.078 -0.116 1.00 93.69 248 THR A C 1
ATOM 1975 O O . THR A 1 248 ? 11.769 7.187 0.214 1.00 93.69 248 THR A O 1
ATOM 1978 N N . LYS A 1 249 ? 13.827 6.363 0.606 1.00 97.12 249 LYS A N 1
ATOM 1979 C CA . LYS A 1 249 ? 13.465 5.667 1.853 1.00 97.12 249 LYS A CA 1
ATOM 1980 C C . LYS A 1 249 ? 12.891 6.634 2.890 1.00 97.12 249 LYS A C 1
ATOM 1982 O O . LYS A 1 249 ? 11.800 6.407 3.413 1.00 97.12 249 LYS A O 1
ATOM 1987 N N . SER A 1 250 ? 13.582 7.751 3.114 1.00 97.19 250 SER A N 1
ATOM 1988 C CA . SER A 1 250 ? 13.156 8.805 4.042 1.00 97.19 250 SER A CA 1
ATOM 1989 C C . SER A 1 250 ? 11.786 9.387 3.674 1.00 97.19 250 SER A C 1
ATOM 1991 O O . SER A 1 250 ? 10.945 9.579 4.550 1.00 97.19 250 SER A O 1
ATOM 1993 N N . MET A 1 251 ? 11.532 9.633 2.384 1.00 96.38 251 MET A N 1
ATOM 1994 C CA . MET A 1 251 ? 10.271 10.202 1.895 1.00 96.38 251 MET A CA 1
ATOM 1995 C C . MET A 1 251 ? 9.090 9.236 2.052 1.00 96.38 251 MET A C 1
ATOM 1997 O O . MET A 1 251 ? 8.010 9.660 2.464 1.00 96.38 251 MET A O 1
ATOM 2001 N N . VAL A 1 252 ? 9.293 7.944 1.770 1.00 96.62 252 VAL A N 1
ATOM 2002 C CA . VAL A 1 252 ? 8.271 6.900 1.959 1.00 96.62 252 VAL A CA 1
ATOM 2003 C C . VAL A 1 252 ? 7.888 6.787 3.436 1.00 96.62 252 VAL A C 1
ATOM 2005 O O . VAL A 1 252 ? 6.702 6.854 3.755 1.00 96.62 252 VAL A O 1
ATOM 2008 N N . ILE A 1 253 ? 8.876 6.711 4.337 1.00 96.81 253 ILE A N 1
ATOM 2009 C CA . ILE A 1 253 ? 8.647 6.617 5.789 1.00 96.81 253 ILE A CA 1
ATOM 2010 C C . ILE A 1 253 ? 7.938 7.873 6.319 1.00 96.81 253 ILE A C 1
ATOM 2012 O O . ILE A 1 253 ? 6.917 7.762 6.995 1.00 96.81 253 ILE A O 1
ATOM 2016 N N . ALA A 1 254 ? 8.410 9.072 5.957 1.00 95.56 254 ALA A N 1
ATOM 2017 C CA . ALA A 1 254 ? 7.798 10.341 6.373 1.00 95.56 254 ALA A CA 1
ATOM 2018 C C . ALA A 1 254 ? 6.354 10.532 5.861 1.00 95.56 254 ALA A C 1
ATOM 2020 O O . ALA A 1 254 ? 5.607 11.344 6.402 1.00 95.56 254 ALA A O 1
ATOM 2021 N N . SER A 1 255 ? 5.952 9.772 4.839 1.00 94.81 255 SER A N 1
ATOM 2022 C CA . SER A 1 255 ? 4.598 9.762 4.271 1.00 94.81 255 SER A CA 1
ATOM 2023 C C . SER A 1 255 ? 3.693 8.664 4.856 1.00 94.81 255 SER A C 1
ATOM 2025 O O . SER A 1 255 ? 2.567 8.489 4.385 1.00 94.81 255 SER A O 1
ATOM 2027 N N . ASN A 1 256 ? 4.158 7.931 5.878 1.00 96.12 256 ASN A N 1
ATOM 2028 C CA . ASN A 1 256 ? 3.511 6.755 6.483 1.00 96.12 256 ASN A CA 1
ATOM 2029 C C . ASN A 1 256 ? 3.421 5.522 5.554 1.00 96.12 256 ASN A C 1
ATOM 2031 O O . ASN A 1 256 ? 2.546 4.669 5.711 1.00 96.12 256 ASN A O 1
ATOM 2035 N N . GLY A 1 257 ? 4.335 5.410 4.586 1.00 97.12 257 GLY A N 1
ATOM 2036 C CA . GLY A 1 257 ? 4.619 4.154 3.892 1.00 97.12 257 GLY A CA 1
ATOM 2037 C C . GLY A 1 257 ? 5.611 3.293 4.679 1.00 97.12 257 GLY A C 1
ATOM 2038 O O . GLY A 1 257 ? 6.424 3.810 5.443 1.00 97.12 257 GLY A O 1
ATOM 2039 N N . VAL A 1 258 ? 5.566 1.974 4.483 1.00 97.50 258 VAL A N 1
ATOM 2040 C CA . VAL A 1 258 ? 6.438 1.021 5.196 1.00 97.50 258 VAL A CA 1
ATOM 2041 C C . VAL A 1 258 ? 7.456 0.407 4.242 1.00 97.50 258 VAL A C 1
ATOM 2043 O O . VAL A 1 258 ? 7.128 0.073 3.105 1.00 97.50 258 VAL A O 1
ATOM 2046 N N . ILE A 1 259 ? 8.686 0.220 4.720 1.00 97.75 259 ILE A N 1
ATOM 2047 C CA . ILE A 1 259 ? 9.756 -0.474 3.997 1.00 97.75 259 ILE A CA 1
ATOM 2048 C C . ILE A 1 259 ? 9.979 -1.845 4.646 1.00 97.75 259 ILE A C 1
ATOM 2050 O O . ILE A 1 259 ? 10.086 -1.943 5.871 1.00 97.75 259 ILE A O 1
ATOM 2054 N N . VAL A 1 260 ? 9.998 -2.909 3.841 1.00 96.69 260 VAL A N 1
ATOM 2055 C CA . VAL A 1 260 ? 10.112 -4.308 4.299 1.00 96.69 260 VAL A CA 1
ATOM 2056 C C . VAL A 1 260 ? 11.013 -5.134 3.386 1.00 96.69 260 VAL A C 1
ATOM 2058 O O . VAL A 1 260 ? 11.308 -4.729 2.268 1.00 96.69 260 VAL A O 1
ATOM 2061 N N . ASN A 1 261 ? 11.383 -6.331 3.835 1.00 94.94 261 ASN A N 1
ATOM 2062 C CA . ASN A 1 261 ? 11.974 -7.360 2.978 1.00 94.94 261 ASN A CA 1
ATOM 2063 C C . ASN A 1 261 ? 10.919 -8.387 2.533 1.00 94.94 261 ASN A C 1
ATOM 2065 O O . ASN A 1 261 ? 9.945 -8.641 3.249 1.00 94.94 261 ASN A O 1
ATOM 2069 N N . SER A 1 262 ? 11.146 -9.026 1.385 1.00 90.31 262 SER A N 1
ATOM 2070 C CA . SER A 1 262 ? 10.324 -10.072 0.753 1.00 90.31 262 SER A CA 1
ATOM 2071 C C . SER A 1 262 ? 9.765 -11.105 1.743 1.00 90.31 262 SER A C 1
ATOM 2073 O O . SER A 1 262 ? 8.571 -11.410 1.745 1.00 90.31 262 SER A O 1
ATOM 2075 N N . SER A 1 263 ? 10.618 -11.578 2.656 1.00 91.00 263 SER A N 1
ATOM 2076 C CA . SER A 1 263 ? 10.304 -12.536 3.726 1.00 91.00 263 SER A CA 1
ATOM 2077 C C . SER A 1 263 ? 9.142 -12.133 4.651 1.00 91.00 263 SER A C 1
ATOM 2079 O O . SER A 1 263 ? 8.527 -13.004 5.267 1.00 91.00 263 SER A O 1
ATOM 2081 N N . GLN A 1 264 ? 8.813 -10.841 4.745 1.00 92.62 264 GLN A N 1
ATOM 2082 C CA . GLN A 1 264 ? 7.736 -10.308 5.590 1.00 92.62 264 GLN A CA 1
ATOM 2083 C C . GLN A 1 264 ? 6.403 -10.192 4.829 1.00 92.62 264 GLN A C 1
ATOM 2085 O O . GLN A 1 264 ? 5.335 -10.347 5.424 1.00 92.62 264 GLN A O 1
ATOM 2090 N N . VAL A 1 265 ? 6.460 -9.986 3.506 1.00 90.75 265 VAL A N 1
ATOM 2091 C CA . VAL A 1 265 ? 5.309 -9.664 2.639 1.00 90.75 265 VAL A CA 1
ATOM 2092 C C . VAL A 1 265 ? 4.179 -10.682 2.775 1.00 90.75 265 VAL A C 1
ATOM 2094 O O . VAL A 1 265 ? 3.021 -10.296 2.924 1.00 90.75 265 VAL A O 1
ATOM 2097 N N . LYS A 1 266 ? 4.499 -11.984 2.807 1.00 86.12 266 LYS A N 1
ATOM 2098 C CA . LYS A 1 266 ? 3.485 -13.045 2.931 1.00 86.12 266 LYS A CA 1
ATOM 2099 C C . LYS A 1 266 ? 2.614 -12.877 4.181 1.00 86.12 266 LYS A C 1
ATOM 2101 O O . LYS A 1 266 ? 1.397 -13.004 4.096 1.00 86.12 266 LYS A O 1
ATOM 2106 N N . ALA A 1 267 ? 3.217 -12.578 5.333 1.00 89.00 267 ALA A N 1
ATOM 2107 C CA . ALA A 1 267 ? 2.462 -12.407 6.571 1.00 89.00 267 ALA A CA 1
ATOM 2108 C C . ALA A 1 267 ? 1.598 -11.137 6.555 1.00 89.00 267 ALA A C 1
ATOM 2110 O O . ALA A 1 267 ? 0.531 -11.133 7.165 1.00 89.00 267 ALA A O 1
ATOM 2111 N N . MET A 1 268 ? 2.030 -10.089 5.848 1.00 91.94 268 MET A N 1
ATOM 2112 C CA . MET A 1 268 ? 1.272 -8.843 5.715 1.00 91.94 268 MET A CA 1
ATOM 2113 C C . MET A 1 268 ? 0.057 -9.003 4.792 1.00 91.94 268 MET A C 1
ATOM 2115 O O . MET A 1 268 ? -1.048 -8.607 5.158 1.00 91.94 268 MET A O 1
ATOM 2119 N N . VAL A 1 269 ? 0.226 -9.661 3.640 1.00 85.75 269 VAL A N 1
ATOM 2120 C CA . VAL A 1 269 ? -0.875 -9.977 2.707 1.00 85.75 269 VAL A CA 1
ATOM 2121 C C . VAL A 1 269 ? -1.895 -10.932 3.345 1.00 85.75 269 VAL A C 1
ATOM 2123 O O . VAL A 1 269 ? -3.096 -10.771 3.151 1.00 85.75 269 VAL A O 1
ATOM 2126 N N . GLU A 1 270 ? -1.447 -11.877 4.178 1.00 83.44 270 GLU A N 1
ATOM 2127 C CA . GLU A 1 270 ? -2.320 -12.754 4.978 1.00 83.44 270 GLU A CA 1
ATOM 2128 C C . GLU A 1 270 ? -2.968 -12.055 6.197 1.00 83.44 270 GLU A C 1
ATOM 2130 O O . GLU A 1 270 ? -3.659 -12.709 6.977 1.00 83.44 270 GLU A O 1
ATOM 2135 N N . GLY A 1 271 ? -2.738 -10.752 6.416 1.00 83.56 271 GLY A N 1
ATOM 2136 C CA . GLY A 1 271 ? -3.291 -9.996 7.551 1.00 83.56 271 GLY A CA 1
ATOM 2137 C C . GLY A 1 271 ? -2.728 -10.391 8.926 1.00 83.56 271 GLY A C 1
ATOM 2138 O O . GLY A 1 271 ? -3.264 -9.984 9.957 1.00 83.56 271 GLY A O 1
ATOM 2139 N N . ARG A 1 272 ? -1.648 -11.181 8.969 1.00 86.94 272 ARG A N 1
ATOM 2140 C CA . ARG A 1 272 ? -1.006 -11.675 10.202 1.00 86.94 272 ARG A CA 1
ATOM 2141 C C . ARG A 1 272 ? 0.082 -10.735 10.724 1.00 86.94 272 ARG A C 1
ATOM 2143 O O . ARG A 1 272 ? 0.294 -10.685 11.929 1.00 86.94 272 ARG A O 1
ATOM 2150 N N . ASP A 1 273 ? 0.734 -9.986 9.837 1.00 93.25 273 ASP A N 1
ATOM 2151 C CA . ASP A 1 273 ? 1.631 -8.872 10.164 1.00 93.25 273 ASP A CA 1
ATOM 2152 C C . ASP A 1 273 ? 0.949 -7.547 9.782 1.00 93.25 273 ASP A C 1
ATOM 2154 O O . ASP A 1 273 ? 0.774 -7.231 8.607 1.00 93.25 273 ASP A O 1
ATOM 2158 N N . ARG A 1 274 ? 0.490 -6.797 10.786 1.00 95.38 274 ARG A N 1
ATOM 2159 C CA . ARG A 1 274 ? -0.329 -5.588 10.635 1.00 95.38 274 ARG A CA 1
ATOM 2160 C C . ARG A 1 274 ? 0.424 -4.398 11.214 1.00 95.38 274 ARG A C 1
ATOM 2162 O O . ARG A 1 274 ? 0.633 -4.315 12.424 1.00 95.38 274 ARG A O 1
ATOM 2169 N N . ARG A 1 275 ? 0.837 -3.491 10.329 1.00 96.44 275 ARG A N 1
ATOM 2170 C CA . ARG A 1 275 ? 1.755 -2.385 10.627 1.00 96.44 275 ARG A CA 1
ATOM 2171 C C . ARG A 1 275 ? 1.011 -1.108 11.047 1.00 96.44 275 ARG A C 1
ATOM 2173 O O . ARG A 1 275 ? 0.074 -0.722 10.340 1.00 96.44 275 ARG A O 1
ATOM 2180 N N . PRO A 1 276 ? 1.384 -0.469 12.174 1.00 97.00 276 PRO A N 1
ATOM 2181 C CA . PRO A 1 276 ? 0.687 0.709 12.695 1.00 97.00 276 PRO A CA 1
ATOM 2182 C C . PRO A 1 276 ? 0.755 1.907 11.746 1.00 97.00 276 PRO A C 1
ATOM 2184 O O . PRO A 1 276 ? -0.227 2.630 11.624 1.00 97.00 276 PRO A O 1
ATOM 2187 N N . GLU A 1 277 ? 1.849 2.073 11.003 1.00 97.25 277 GLU A N 1
ATOM 2188 C CA . GLU A 1 277 ? 2.054 3.160 10.041 1.00 97.25 277 GLU A CA 1
ATOM 2189 C C . GLU A 1 277 ? 1.008 3.105 8.914 1.00 97.25 277 GLU A C 1
ATOM 2191 O O . GLU A 1 277 ? 0.408 4.119 8.563 1.00 97.25 277 GLU A O 1
ATOM 2196 N N . LEU A 1 278 ? 0.708 1.899 8.411 1.00 97.31 278 LEU A N 1
ATOM 2197 C CA . LEU A 1 278 ?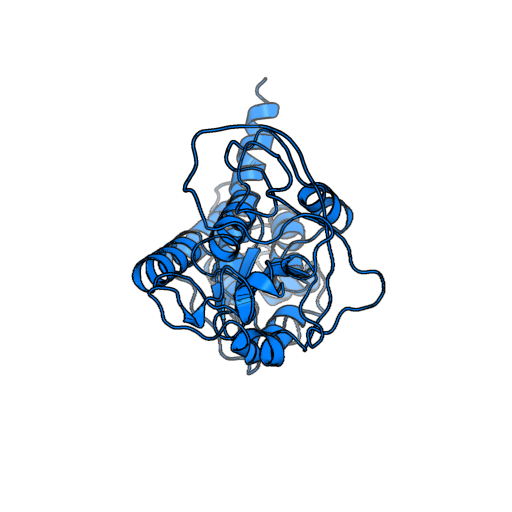 -0.332 1.674 7.400 1.00 97.31 278 LEU A CA 1
ATOM 2198 C C . LEU A 1 278 ? -1.740 1.916 7.979 1.00 97.31 278 LEU A C 1
ATOM 2200 O O . LEU A 1 278 ? -2.611 2.459 7.298 1.00 97.31 278 LEU A O 1
ATOM 2204 N N . GLY A 1 279 ? -1.972 1.539 9.240 1.00 97.06 279 GLY A N 1
ATOM 2205 C CA . GLY A 1 279 ? -3.219 1.844 9.948 1.00 97.06 279 GLY A CA 1
ATOM 2206 C C . GLY A 1 279 ? -3.430 3.349 10.128 1.00 97.06 279 GLY A C 1
ATOM 2207 O O . GLY A 1 279 ? -4.497 3.868 9.807 1.00 97.06 279 GLY A O 1
ATOM 2208 N N . TYR A 1 280 ? -2.400 4.060 10.577 1.00 98.00 280 TYR A N 1
ATOM 2209 C CA . TYR A 1 280 ? -2.408 5.507 10.762 1.00 98.00 280 TYR A CA 1
ATOM 2210 C C . TYR A 1 280 ? -2.577 6.254 9.429 1.00 98.00 280 TYR A C 1
ATOM 2212 O O . TYR A 1 280 ? -3.453 7.110 9.326 1.00 98.00 280 TYR A O 1
ATOM 2220 N N . LYS A 1 281 ? -1.860 5.848 8.366 1.00 97.38 281 LYS A N 1
ATOM 2221 C CA . LYS A 1 281 ? -2.064 6.348 6.993 1.00 97.38 281 LYS A CA 1
ATOM 2222 C C . LYS A 1 281 ? -3.537 6.280 6.583 1.00 97.38 281 LYS A C 1
ATOM 2224 O O . LYS A 1 281 ? -4.092 7.283 6.151 1.00 97.38 281 LYS A O 1
ATOM 2229 N N . LEU A 1 282 ? -4.186 5.130 6.769 1.00 97.38 282 LEU A N 1
ATOM 2230 C CA . LEU A 1 282 ? -5.600 4.956 6.428 1.00 97.38 282 LEU A CA 1
ATOM 2231 C C . LEU A 1 282 ? -6.533 5.858 7.249 1.00 97.38 282 LEU A C 1
ATOM 2233 O O . LEU A 1 282 ? -7.510 6.368 6.707 1.00 97.38 282 LEU A O 1
ATOM 2237 N N . ALA A 1 283 ? -6.242 6.073 8.535 1.00 97.69 283 ALA A N 1
ATOM 2238 C CA . ALA A 1 283 ? -7.019 6.999 9.355 1.00 97.69 283 ALA A CA 1
ATOM 2239 C C . ALA A 1 283 ? -6.923 8.437 8.813 1.00 97.69 283 ALA A C 1
ATOM 2241 O O . ALA A 1 283 ? -7.948 9.101 8.670 1.00 97.69 283 ALA A O 1
ATOM 2242 N N . LEU A 1 284 ? -5.728 8.894 8.418 1.00 96.94 284 LEU A N 1
ATOM 2243 C CA . LEU A 1 284 ? -5.536 10.222 7.820 1.00 96.94 284 LEU A CA 1
ATOM 2244 C C . LEU A 1 284 ? -6.323 10.407 6.507 1.00 96.94 284 LEU A C 1
ATOM 2246 O O . LEU A 1 284 ? -6.903 11.472 6.297 1.00 96.94 284 LEU A O 1
ATOM 2250 N N . GLU A 1 285 ? -6.434 9.374 5.665 1.00 96.06 285 GLU A N 1
ATOM 2251 C CA . GLU A 1 285 ? -7.290 9.427 4.466 1.00 96.06 285 GLU A CA 1
ATOM 2252 C C . GLU A 1 285 ? -8.785 9.496 4.818 1.00 96.06 285 GLU A C 1
ATOM 2254 O O . GLU A 1 285 ? -9.540 10.252 4.208 1.00 96.06 285 GLU A O 1
ATOM 2259 N N . ILE A 1 286 ? -9.227 8.766 5.849 1.00 96.00 286 ILE A N 1
ATOM 2260 C CA . ILE A 1 286 ? -10.607 8.841 6.358 1.00 96.00 286 ILE A CA 1
ATOM 2261 C C . ILE A 1 286 ? -10.904 10.250 6.909 1.00 96.00 286 ILE A C 1
ATOM 2263 O O . ILE A 1 286 ? -11.956 10.820 6.610 1.00 96.00 286 ILE A O 1
ATOM 2267 N N . LYS A 1 287 ? -9.948 10.855 7.629 1.00 95.81 287 LYS A N 1
ATOM 2268 C CA . LYS A 1 287 ? -10.011 12.247 8.112 1.00 95.81 287 LYS A CA 1
ATOM 2269 C C . LYS A 1 287 ? -10.171 13.244 6.967 1.00 95.81 287 LYS A C 1
ATOM 2271 O O . LYS A 1 287 ? -10.906 14.221 7.103 1.00 95.81 287 LYS A O 1
ATOM 2276 N N . GLN A 1 288 ? -9.483 13.017 5.849 1.00 93.31 288 GLN A N 1
ATOM 2277 C CA . GLN A 1 288 ? -9.583 13.867 4.666 1.00 93.31 288 GLN A CA 1
ATOM 2278 C C . GLN A 1 288 ? -10.938 13.695 3.960 1.00 93.31 288 GLN A C 1
ATOM 2280 O O . GLN A 1 288 ? -11.619 14.691 3.709 1.00 93.31 288 GLN A O 1
ATOM 2285 N N . PHE A 1 289 ? -11.390 12.452 3.768 1.00 91.00 289 PHE A N 1
ATOM 2286 C CA . PHE A 1 289 ? -12.709 12.136 3.210 1.00 91.00 289 PHE A CA 1
ATOM 2287 C C . PHE A 1 289 ? -13.860 12.797 3.993 1.00 91.00 289 PHE A C 1
ATOM 2289 O O . PHE A 1 289 ? -14.806 13.312 3.390 1.00 91.00 289 PHE A O 1
ATOM 2296 N N . PHE A 1 290 ? -13.797 12.827 5.332 1.00 90.56 290 PHE A N 1
ATOM 2297 C CA . PHE A 1 290 ? -14.816 13.505 6.142 1.00 90.56 290 PHE A CA 1
ATOM 2298 C C . PHE A 1 290 ? -14.829 15.024 5.928 1.00 90.56 290 PHE A C 1
ATOM 2300 O O . PHE A 1 290 ? -15.909 15.584 5.752 1.00 90.56 290 PHE A O 1
ATOM 2307 N N . LYS A 1 291 ? -13.665 15.689 5.866 1.00 88.69 291 LYS A N 1
ATOM 2308 C CA . LYS A 1 291 ? -13.589 17.135 5.572 1.00 88.69 291 LYS A CA 1
ATOM 2309 C C . LYS A 1 291 ? -14.211 17.470 4.218 1.00 88.69 291 LYS A C 1
ATOM 2311 O O . LYS A 1 291 ? -14.982 18.415 4.116 1.00 88.69 291 LYS A O 1
ATOM 2316 N N . GLU A 1 292 ? -13.897 16.690 3.188 1.00 86.69 292 GLU A N 1
ATOM 2317 C CA . GLU A 1 292 ? -14.440 16.880 1.837 1.00 86.69 292 GLU A CA 1
ATOM 2318 C C . GLU A 1 292 ? -15.963 16.674 1.817 1.00 86.69 292 GLU A C 1
ATOM 2320 O O . GLU A 1 292 ? -16.697 17.525 1.318 1.00 86.69 292 GLU A O 1
ATOM 2325 N N . THR A 1 293 ? -16.450 15.624 2.488 1.00 83.38 293 THR A N 1
ATOM 2326 C CA . THR A 1 293 ? -17.888 15.327 2.636 1.00 83.38 293 THR A CA 1
ATOM 2327 C C . THR A 1 293 ? -18.660 16.398 3.427 1.00 83.38 293 THR A C 1
ATOM 2329 O O . THR A 1 293 ? -19.875 16.517 3.263 1.00 83.38 293 THR A O 1
ATOM 2332 N N . ILE A 1 294 ? -17.994 17.165 4.298 1.00 79.62 294 ILE A N 1
ATOM 2333 C CA . ILE A 1 294 ? -18.583 18.317 5.002 1.00 79.62 294 ILE A CA 1
ATOM 2334 C C . ILE A 1 294 ? -18.585 19.546 4.084 1.00 79.62 294 ILE A C 1
ATOM 2336 O O . ILE A 1 294 ? -19.640 20.132 3.861 1.00 79.62 294 ILE A O 1
ATOM 2340 N N . ASN A 1 295 ? -17.443 19.874 3.472 1.00 73.12 295 ASN A N 1
ATOM 2341 C CA . ASN A 1 295 ? -17.287 21.037 2.591 1.00 73.12 295 ASN A CA 1
ATOM 2342 C C . ASN A 1 295 ? -18.245 21.033 1.382 1.00 73.12 295 ASN A C 1
ATOM 2344 O O . ASN A 1 295 ? -18.574 22.098 0.868 1.00 73.12 295 ASN A O 1
ATOM 2348 N N . ASP A 1 296 ? -18.674 19.861 0.905 1.00 66.38 296 ASP A N 1
ATOM 2349 C CA . ASP A 1 296 ? -19.648 19.722 -0.192 1.00 66.38 296 ASP A CA 1
ATOM 2350 C C . ASP A 1 296 ? -21.120 19.694 0.273 1.00 66.38 296 ASP A C 1
ATOM 2352 O O . ASP A 1 296 ? -22.022 19.664 -0.560 1.00 66.38 296 ASP A O 1
ATOM 2356 N N . LYS A 1 297 ? -21.385 19.750 1.588 1.00 64.25 297 LYS A N 1
ATOM 2357 C CA . LYS A 1 297 ? -22.724 19.999 2.165 1.00 64.25 297 LYS A CA 1
ATOM 2358 C C . LYS A 1 297 ? -22.965 21.469 2.527 1.00 64.25 297 LYS A C 1
ATOM 2360 O O . LYS A 1 297 ? -24.096 21.835 2.831 1.00 64.25 297 LYS A O 1
ATOM 2365 N N . GLU A 1 298 ? -21.917 22.291 2.513 1.00 61.28 298 GLU A N 1
ATOM 2366 C CA . GLU A 1 298 ? -21.955 23.728 2.830 1.00 61.28 298 GLU A CA 1
ATOM 2367 C C . GLU A 1 298 ? -21.985 24.625 1.568 1.00 61.28 298 GLU A C 1
ATOM 2369 O O . GLU A 1 298 ? -21.785 25.837 1.665 1.00 61.28 298 GLU A O 1
ATOM 2374 N N . LYS A 1 299 ? -22.232 24.040 0.385 1.00 50.78 299 LYS A N 1
ATOM 2375 C CA . LYS A 1 299 ? -22.281 24.701 -0.935 1.00 50.78 299 LYS A CA 1
ATOM 2376 C C . LYS A 1 299 ? -23.646 24.535 -1.605 1.00 50.78 299 LYS A C 1
ATOM 2378 O O . LYS A 1 299 ? -24.033 25.486 -2.317 1.00 50.78 299 LYS A O 1
#

Organism: Cotesia congregata (NCBI:txid51543)

Secondary structure (DSSP, 8-state):
-TTHHHH--HHHHHTTT--S-SSSB-HHHHHHHHHHHSB-TT-PBPP--HHHHHHHHHHH--SSSSSB-HHHHHHHIIIIIHHHHS--EEEEEE--BHHHHTSTT-GGGSTT---TTTTHHHHTTS--B-----------PPPS-S-TTSGGGSBPTTS---SS--B-----SSS----SSSB-TTS-SB-SHHHHHHHHT--EEEEEEE-IIIIIHHHHHHHHHTT-EEEEEEEEEE-S-HHHHHHHHHHHHHTT-EEE-HHHHHHHHTTSS--HHHHHHHHHHHHHHHHHHHHTT--

Radius of gyration: 21.25 Å; chains: 1; bounding box: 50×40×62 Å

InterPro domains:
  IPR000868 Isochorismatase-like domain [PF00857] (89-244)
  IPR002048 EF-hand domain [PF13499] (13-74)
  IPR002048 EF-hand domain [PS50222] (5-40)
  IPR002048 EF-hand domain [PS50222] (52-83)
  IPR002048 EF-hand domain [SM00054] (9-37)
  IPR002048 EF-hand domain [SM00054] (52-80)
  IPR002048 EF-hand domain [cd00051] (9-73)
  IPR011992 EF-hand domain pair [SSF47473] (13-99)
  IPR018247 EF-Hand 1, calcium-binding site [PS00018] (18-30)
  IPR036380 Isochorismatase-like superfamily [G3DSA:3.40.50.850] (88-268)
  IPR036380 Isochorismatase-like superfamily [SSF52499] (80-282)
  IPR052347 Isochorismatase Family Nicotinamidases [PTHR11080] (127-266)

pLDDT: mean 83.82, std 15.11, range [30.59, 98.56]

Foldseek 3Di:
DLPDLLPDDLVSVQVVLPDVPPQWHALVSLVVLQQSLAAALVSHGDDDDPVLSVLLQVLLPPVPPRIHHSVSSVVCVVQFSCCSQAAQEDEAAPDQFQCCAPNDNPLCPFPQNDHLCLLQVLQQPDEAEEDADEAADDDDDDPDALPPPDRRVDRDPSRDYDPPHDYFYFQNHPHFGALARQATPVRPDGICVVVVCVVSVHAEYEFAHPAQLTNRLNNLVVCLVSLHQYEYADSNHHHRDPVSNVVSVVSCVVSLHYYHHSVRVVCVNNSSRRHVSSSSSSSVVSSVVVVVVVVVVVD